Protein AF-Q585Y3-F1 (afdb_monomer)

Nearest PDB structures (foldseek):
  2ctp-assembly1_A  TM=7.062E-01  e=1.237E-01  Homo sapiens
  4j7z-assembly3_C  TM=7.136E-01  e=1.868E-01  Thermus thermophilus HB8
  8j9i-assembly1_E6  TM=2.887E-01  e=1.888E-02  Euglena gracilis
  8j9j-assembly1_E6  TM=2.531E-01  e=2.166E-02  Euglena gracilis
  8gym-assembly1_j1  TM=5.076E-01  e=1.019E+00  Tetrahymena thermophila SB210

Mean predicted aligned error: 18.82 Å

Structure (mmCIF, N/CA/C/O backbone):
data_AF-Q585Y3-F1
#
_entry.id   AF-Q585Y3-F1
#
loop_
_atom_site.group_PDB
_atom_site.id
_atom_site.type_symbol
_atom_site.label_atom_id
_atom_site.label_alt_id
_atom_site.label_comp_id
_atom_site.label_asym_id
_atom_site.label_entity_id
_atom_site.label_seq_id
_atom_site.pdbx_PDB_ins_code
_atom_site.Cartn_x
_atom_site.Cartn_y
_atom_site.Cartn_z
_atom_site.occupancy
_atom_site.B_iso_or_equiv
_atom_site.auth_seq_id
_atom_site.auth_comp_id
_atom_site.auth_asym_id
_atom_site.auth_atom_id
_atom_site.pdbx_PDB_model_num
ATOM 1 N N . MET A 1 1 ? -2.805 -0.157 27.215 1.00 37.00 1 MET A N 1
ATOM 2 C CA . MET A 1 1 ? -2.710 1.034 28.088 1.00 37.00 1 MET A CA 1
ATOM 3 C C . MET A 1 1 ? -2.113 2.182 27.288 1.00 37.00 1 MET A C 1
ATOM 5 O O . MET A 1 1 ? -1.076 1.948 26.688 1.00 37.00 1 MET A O 1
ATOM 9 N N . PRO A 1 2 ? -2.682 3.395 27.319 1.00 40.12 2 PRO A N 1
ATOM 10 C CA . PRO A 1 2 ? -4.118 3.680 27.343 1.00 40.12 2 PRO A CA 1
ATOM 11 C C . PRO A 1 2 ? -4.484 4.784 26.328 1.00 40.12 2 PRO A C 1
ATOM 13 O O . PRO A 1 2 ? -3.930 5.867 26.416 1.00 40.12 2 PRO A O 1
ATOM 16 N N . LEU A 1 3 ? -5.462 4.576 25.442 1.00 37.94 3 LEU A N 1
ATOM 17 C CA . LEU A 1 3 ? -6.179 5.679 24.777 1.00 37.94 3 LEU A CA 1
ATOM 18 C C . LEU A 1 3 ? -7.635 5.264 24.498 1.00 37.94 3 LEU A C 1
ATOM 20 O O . LEU A 1 3 ? -8.046 5.080 23.365 1.00 37.94 3 LEU A O 1
ATOM 24 N N . PHE A 1 4 ? -8.422 5.096 25.561 1.00 40.28 4 PHE A N 1
ATOM 25 C CA . PHE A 1 4 ? -9.888 5.136 25.496 1.00 40.28 4 PHE A CA 1
ATOM 26 C C . PHE A 1 4 ? -10.331 6.285 26.406 1.00 40.28 4 PHE A C 1
ATOM 28 O O . PHE A 1 4 ? -10.665 6.079 27.569 1.00 40.28 4 PHE A O 1
ATOM 35 N N . CYS A 1 5 ? -10.204 7.528 25.932 1.00 34.16 5 CYS A N 1
ATOM 36 C CA . CYS A 1 5 ? -10.630 8.708 26.691 1.00 34.16 5 CYS A CA 1
ATOM 37 C C . CYS A 1 5 ? -10.928 9.910 25.769 1.00 34.16 5 CYS A C 1
ATOM 39 O O . CYS A 1 5 ? -10.165 10.871 25.767 1.00 34.16 5 CYS A O 1
ATOM 41 N N . SER A 1 6 ? -12.004 9.848 24.955 1.00 47.88 6 SER A N 1
ATOM 42 C CA . SER A 1 6 ? -12.790 11.028 24.477 1.00 47.88 6 SER A CA 1
ATOM 43 C C . SER A 1 6 ? -13.868 10.783 23.389 1.00 47.88 6 SER A C 1
ATOM 45 O O . SER A 1 6 ? -14.367 11.754 22.818 1.00 47.88 6 SER A O 1
ATOM 47 N N . SER A 1 7 ? -14.303 9.546 23.105 1.00 50.22 7 SER A N 1
ATOM 48 C CA . SER A 1 7 ? -15.265 9.264 22.004 1.00 50.22 7 SER A CA 1
ATOM 49 C C . SER A 1 7 ? -16.583 10.083 22.070 1.00 50.22 7 SER A C 1
ATOM 51 O O . SER A 1 7 ? -17.094 10.542 21.046 1.00 50.22 7 SER A O 1
ATOM 53 N N . THR A 1 8 ? -17.089 10.441 23.259 1.00 54.00 8 THR A N 1
ATOM 54 C CA . THR A 1 8 ? -18.347 11.210 23.394 1.00 54.00 8 THR A CA 1
ATOM 55 C C . THR A 1 8 ? -18.273 12.658 22.891 1.00 54.00 8 THR A C 1
ATOM 57 O O . THR A 1 8 ? -19.240 13.162 22.311 1.00 54.00 8 THR A O 1
ATOM 60 N N . THR A 1 9 ? -17.139 13.343 23.060 1.00 57.94 9 THR A N 1
ATOM 61 C CA . THR A 1 9 ? -16.989 14.748 22.627 1.00 57.94 9 THR A CA 1
ATOM 62 C C . THR A 1 9 ? -16.786 14.848 21.116 1.00 57.94 9 THR A C 1
ATOM 64 O O . THR A 1 9 ? -17.291 15.776 20.475 1.00 57.94 9 THR A O 1
ATOM 67 N N . PHE A 1 10 ? -16.082 13.874 20.535 1.00 50.91 10 PHE A N 1
ATOM 68 C CA . PHE A 1 10 ? -15.856 13.773 19.096 1.00 50.91 10 PHE A CA 1
ATOM 69 C C . PHE A 1 10 ? -17.168 13.527 18.342 1.00 50.91 10 PHE A C 1
ATOM 71 O O . PHE A 1 10 ? -17.518 14.294 17.440 1.00 50.91 10 PHE A O 1
ATOM 78 N N . MET A 1 11 ? -17.967 12.568 18.821 1.00 52.75 11 MET A N 1
ATOM 79 C CA . MET A 1 11 ? -19.318 12.297 18.328 1.00 52.75 11 MET A CA 1
ATOM 80 C C . MET A 1 11 ? -20.194 13.552 18.313 1.00 52.75 11 MET A C 1
ATOM 82 O O . MET A 1 11 ? -20.861 13.825 17.321 1.00 52.75 11 MET A O 1
ATOM 86 N N . LEU A 1 12 ? -20.176 14.377 19.365 1.00 58.50 12 LEU A N 1
ATOM 87 C CA . LEU A 1 12 ? -20.946 15.627 19.406 1.00 58.50 12 LEU A CA 1
ATOM 88 C C . LEU A 1 12 ? -20.489 16.662 18.364 1.00 58.50 12 LEU A C 1
ATOM 90 O O . LEU A 1 12 ? -21.330 17.387 17.828 1.00 58.50 12 LEU A O 1
ATOM 94 N N . LYS A 1 13 ? -19.190 16.735 18.045 1.00 59.00 13 LYS A N 1
ATOM 95 C CA . LYS A 1 13 ? -18.667 17.638 17.004 1.00 59.00 13 LYS A CA 1
ATOM 96 C C . LYS A 1 13 ? -19.032 17.163 15.599 1.00 59.00 13 LYS A C 1
ATOM 98 O O . LYS A 1 13 ? -19.548 17.969 14.826 1.00 59.00 13 LYS A O 1
ATOM 103 N N . VAL A 1 14 ? -18.858 15.875 15.296 1.00 56.88 14 VAL A N 1
ATOM 104 C CA . VAL A 1 14 ? -19.260 15.293 14.001 1.00 56.88 14 VAL A CA 1
ATOM 105 C C . VAL A 1 14 ? -20.780 15.391 13.822 1.00 56.88 14 VAL A C 1
ATOM 107 O O . VAL A 1 14 ? -21.252 15.838 12.777 1.00 56.88 14 VAL A O 1
ATOM 110 N N . ARG A 1 15 ? -21.556 15.120 14.883 1.00 56.59 15 ARG A N 1
ATOM 111 C CA . ARG A 1 15 ? -23.018 15.311 14.911 1.00 56.59 15 ARG A CA 1
ATOM 112 C C . ARG A 1 15 ? -23.425 16.755 14.614 1.00 56.59 15 ARG A C 1
ATOM 114 O O . ARG A 1 15 ? -24.342 16.979 13.831 1.00 56.59 15 ARG A O 1
ATOM 121 N N . ARG A 1 16 ? -22.751 17.750 15.203 1.00 58.59 16 ARG A N 1
ATOM 122 C CA . ARG A 1 16 ? -23.040 19.174 14.940 1.00 58.59 16 ARG A CA 1
ATOM 123 C C . ARG A 1 16 ? -22.656 19.603 13.522 1.00 58.59 16 ARG A C 1
ATOM 125 O O . ARG A 1 16 ? -23.363 20.430 12.951 1.00 58.59 16 ARG A O 1
ATOM 132 N N . ALA A 1 17 ? -21.583 19.051 12.957 1.00 55.50 17 ALA A N 1
ATOM 133 C CA . ALA A 1 17 ? -21.152 19.345 11.591 1.00 55.50 17 ALA A CA 1
ATOM 134 C C . ALA A 1 17 ? -22.118 18.762 10.543 1.00 55.50 17 ALA A C 1
ATOM 136 O O . ALA A 1 17 ? -22.576 19.495 9.668 1.00 55.50 17 ALA A O 1
ATOM 137 N N . ALA A 1 18 ? -22.522 17.495 10.693 1.00 50.94 18 ALA A N 1
ATOM 138 C CA . ALA A 1 18 ? -23.425 16.812 9.761 1.00 50.94 18 ALA A CA 1
ATOM 139 C C . ALA A 1 18 ? -24.838 17.430 9.710 1.00 50.94 18 ALA A C 1
ATOM 141 O O . ALA A 1 18 ? -25.459 17.486 8.652 1.00 50.94 18 ALA A O 1
ATOM 142 N N . VAL A 1 19 ? -25.346 17.964 10.828 1.00 53.22 19 VAL A N 1
ATOM 143 C CA . VAL A 1 19 ? -26.646 18.668 10.852 1.00 53.22 19 VAL A CA 1
ATOM 144 C C . VAL A 1 19 ? -26.575 20.030 10.143 1.00 53.22 19 VAL A C 1
ATOM 146 O O . VAL A 1 19 ? -27.579 20.504 9.610 1.00 53.22 19 VAL A O 1
ATOM 149 N N . LYS A 1 20 ? -25.399 20.672 10.100 1.00 49.38 20 LYS A N 1
ATOM 150 C CA . LYS A 1 20 ? -25.227 22.009 9.510 1.00 49.38 20 LYS A CA 1
ATOM 151 C C . LYS A 1 20 ? -25.132 21.971 7.979 1.00 49.38 20 LYS A C 1
ATOM 153 O O . LYS A 1 20 ? -25.669 22.868 7.336 1.00 49.38 20 LYS A O 1
ATOM 158 N N . THR A 1 21 ? -24.535 20.926 7.400 1.00 52.19 21 THR A N 1
ATOM 159 C CA . THR A 1 21 ? -24.427 20.728 5.937 1.00 52.19 21 THR A CA 1
ATOM 160 C C . THR A 1 21 ? -25.728 20.233 5.292 1.00 52.19 21 THR A C 1
ATOM 162 O O . THR A 1 21 ? -25.974 20.455 4.106 1.00 52.19 21 THR A O 1
ATOM 165 N N . TRP A 1 22 ? -26.636 19.651 6.079 1.00 42.22 22 TRP A N 1
ATOM 166 C CA . TRP A 1 22 ? -27.896 19.087 5.586 1.00 42.22 22 TRP A CA 1
ATOM 167 C C . TRP A 1 22 ? -28.899 20.124 5.047 1.00 42.22 22 TRP A C 1
ATOM 169 O O . TRP A 1 22 ? -29.774 19.782 4.254 1.00 42.22 22 TRP A O 1
ATOM 179 N N . LYS A 1 23 ? -28.741 21.410 5.390 1.00 42.97 23 LYS A N 1
ATOM 180 C CA . LYS A 1 23 ? -29.560 22.495 4.819 1.00 42.97 23 LYS A CA 1
ATOM 181 C C . LYS A 1 23 ? -29.189 22.863 3.373 1.00 42.97 23 LYS A C 1
ATOM 183 O O . LYS A 1 23 ? -29.985 23.535 2.728 1.00 42.9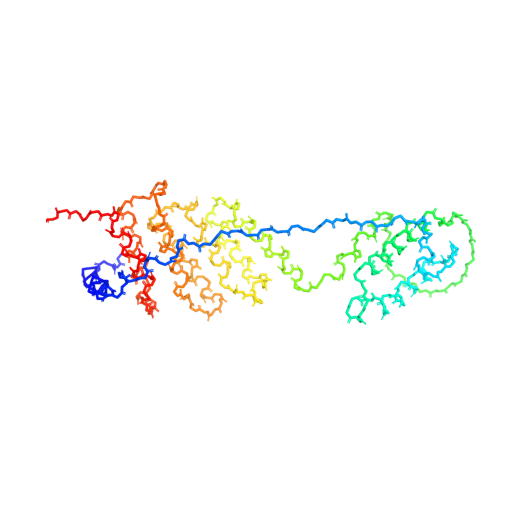7 23 LYS A O 1
ATOM 188 N N . CYS A 1 24 ? -28.050 22.402 2.847 1.00 44.16 24 CYS A N 1
ATOM 189 C CA . CYS A 1 24 ? -27.579 22.779 1.507 1.00 44.16 24 CYS A CA 1
ATOM 190 C C . CYS A 1 24 ? -27.776 21.689 0.432 1.00 44.16 24 CYS A C 1
ATOM 192 O O . CYS A 1 24 ? -27.907 22.015 -0.743 1.00 44.16 24 CYS A O 1
ATOM 194 N N . PHE A 1 25 ? -27.847 20.402 0.797 1.00 40.97 25 PHE A N 1
ATOM 195 C CA . PHE A 1 25 ? -27.749 19.299 -0.180 1.00 40.97 25 PHE A CA 1
ATOM 196 C C . PHE A 1 25 ? -29.071 18.684 -0.667 1.00 40.97 25 PHE A C 1
ATOM 198 O O . PHE A 1 25 ? -29.065 17.935 -1.645 1.00 40.97 25 PHE A O 1
ATOM 205 N N . ALA A 1 26 ? -30.219 19.043 -0.083 1.00 45.25 26 ALA A N 1
ATOM 206 C CA . ALA A 1 26 ? -31.531 18.597 -0.576 1.00 45.25 26 ALA A CA 1
ATOM 207 C C . ALA A 1 26 ? -31.862 19.092 -2.007 1.00 45.25 26 ALA A C 1
ATOM 209 O O . ALA A 1 26 ? -32.846 18.654 -2.593 1.00 45.25 26 ALA A O 1
ATOM 210 N N . PHE A 1 27 ? -31.030 19.967 -2.586 1.00 38.53 27 PHE A N 1
ATOM 211 C CA . PHE A 1 27 ? -31.231 20.564 -3.907 1.00 38.53 27 PHE A CA 1
ATOM 212 C C . PHE A 1 27 ? -30.496 19.840 -5.063 1.00 38.53 27 PHE A C 1
ATOM 214 O O . PHE A 1 27 ? -30.868 20.020 -6.217 1.00 38.53 27 PHE A O 1
ATOM 221 N N . ILE A 1 28 ? -29.481 18.998 -4.802 1.00 47.06 28 ILE A N 1
ATOM 222 C CA . ILE A 1 28 ? -28.564 18.498 -5.861 1.00 47.06 28 ILE A CA 1
ATOM 223 C C . ILE A 1 28 ? -28.903 17.077 -6.368 1.00 47.06 28 ILE A C 1
ATOM 225 O O . ILE A 1 28 ? -28.596 16.733 -7.508 1.00 47.06 28 ILE A O 1
ATOM 229 N N . ALA A 1 29 ? -29.611 16.248 -5.593 1.00 41.28 29 ALA A N 1
ATOM 230 C CA . ALA A 1 29 ? -29.867 14.840 -5.943 1.00 41.28 29 ALA A CA 1
ATOM 231 C C . ALA A 1 29 ? -30.860 14.601 -7.111 1.00 41.28 29 ALA A C 1
ATOM 233 O O . ALA A 1 29 ? -31.102 13.453 -7.477 1.00 41.28 29 ALA A O 1
ATOM 234 N N . PHE A 1 30 ? -31.428 15.648 -7.719 1.00 36.97 30 PHE A N 1
ATOM 235 C CA . PHE A 1 30 ? -32.439 15.528 -8.780 1.00 36.97 30 PHE A CA 1
ATOM 236 C C . PHE A 1 30 ? -31.859 15.481 -10.213 1.00 36.97 30 PHE A C 1
ATOM 238 O O . PHE A 1 30 ? -32.580 15.141 -11.145 1.00 36.97 30 PHE A O 1
ATOM 245 N N . VAL A 1 31 ? -30.567 15.777 -10.428 1.00 47.66 31 VAL A N 1
ATOM 246 C CA . VAL A 1 31 ? -30.055 16.088 -11.786 1.00 47.66 31 VAL A CA 1
ATOM 247 C C . VAL A 1 31 ? -29.272 14.952 -12.482 1.00 47.66 31 VAL A C 1
ATOM 249 O O . VAL A 1 31 ? -29.212 14.926 -13.706 1.00 47.66 31 VAL A O 1
ATOM 252 N N . SER A 1 32 ? -28.735 13.945 -11.784 1.00 42.19 32 SER A N 1
ATOM 253 C CA . SER A 1 32 ? -27.737 13.027 -12.394 1.00 42.19 32 SER A CA 1
ATOM 254 C C . SER A 1 32 ? -28.264 11.706 -12.993 1.00 42.19 32 SER A C 1
ATOM 256 O O . SER A 1 32 ? -27.492 10.769 -13.177 1.00 42.19 32 SER A O 1
ATOM 258 N N . SER A 1 33 ? -29.553 11.590 -13.331 1.00 37.03 33 SER A N 1
ATOM 259 C CA . SER A 1 33 ? -30.152 10.320 -13.803 1.00 37.03 33 SER A CA 1
ATOM 260 C C . SER A 1 33 ? -30.178 10.112 -15.333 1.00 37.03 33 SER A C 1
ATOM 262 O O . SER A 1 33 ? -30.948 9.291 -15.826 1.00 37.03 33 SER A O 1
ATOM 264 N N . SER A 1 34 ? -29.370 10.820 -16.134 1.00 38.06 34 SER A N 1
ATOM 265 C CA . SER A 1 34 ? -29.492 10.716 -17.599 1.00 38.06 34 SER A CA 1
ATOM 266 C C . SER A 1 34 ? -28.199 10.997 -18.372 1.00 38.06 34 SER A C 1
ATOM 268 O O . SER A 1 34 ? -27.931 12.140 -18.714 1.00 38.06 34 SER A O 1
ATOM 270 N N . MET A 1 35 ? -27.419 9.960 -18.704 1.00 36.09 35 MET A N 1
ATOM 271 C CA . MET A 1 35 ? -26.786 9.857 -20.032 1.00 36.09 35 MET A CA 1
ATOM 272 C C . MET A 1 35 ? -26.180 8.469 -20.268 1.00 36.09 35 MET A C 1
ATOM 274 O O . MET A 1 35 ? -25.302 8.006 -19.546 1.00 36.09 35 MET A O 1
ATOM 278 N N . ARG A 1 36 ? -26.710 7.798 -21.294 1.00 36.38 36 ARG A N 1
ATOM 279 C CA . ARG A 1 36 ? -26.320 6.474 -21.783 1.00 36.38 36 ARG A CA 1
ATOM 280 C C . ARG A 1 36 ? -25.292 6.607 -22.914 1.00 36.38 36 ARG A C 1
ATOM 282 O O . ARG A 1 36 ? -25.351 7.549 -23.695 1.00 36.38 36 ARG A O 1
ATOM 289 N N . TYR A 1 37 ? -24.418 5.604 -22.970 1.00 30.75 37 TYR A N 1
ATOM 290 C CA . TYR A 1 37 ? -23.564 5.119 -24.061 1.00 30.75 37 TYR A CA 1
ATOM 291 C C . TYR A 1 37 ? -23.852 5.601 -25.497 1.00 30.75 37 TYR A C 1
ATOM 293 O O . TYR A 1 37 ? -24.972 5.466 -25.987 1.00 30.75 37 TYR A O 1
ATOM 301 N N . ILE A 1 38 ? -22.778 5.948 -26.220 1.00 36.41 38 ILE A N 1
ATOM 302 C CA . ILE A 1 38 ? -22.667 5.826 -27.683 1.00 36.41 38 ILE A CA 1
ATOM 303 C C . ILE A 1 38 ? -21.317 5.161 -27.999 1.00 36.41 38 ILE A C 1
ATOM 305 O O . ILE A 1 38 ? -20.265 5.677 -27.636 1.00 36.41 38 ILE A O 1
ATOM 309 N N . SER A 1 39 ? -21.370 4.006 -28.664 1.00 30.69 39 SER A N 1
ATOM 310 C CA . SER A 1 39 ? -20.259 3.344 -29.358 1.00 30.69 39 SER A CA 1
ATOM 311 C C . SER A 1 39 ? -20.544 3.443 -30.855 1.00 30.69 39 SER A C 1
ATOM 313 O O . SER A 1 39 ? -21.689 3.241 -31.259 1.00 30.69 39 SER A O 1
ATOM 315 N N . CYS A 1 40 ? -19.538 3.750 -31.671 1.00 30.39 40 CYS A N 1
ATOM 316 C CA . CYS A 1 40 ? -19.635 3.687 -33.126 1.00 30.39 40 CYS A CA 1
ATOM 317 C C . CYS A 1 40 ? -18.358 3.047 -33.683 1.00 30.39 40 CYS A C 1
ATOM 319 O O . CYS A 1 40 ? -17.255 3.480 -33.354 1.00 30.39 40 CYS A O 1
ATOM 321 N N . GLY A 1 41 ? -18.529 1.988 -34.477 1.00 28.33 41 GLY A N 1
ATOM 322 C CA . GLY A 1 41 ? -17.463 1.292 -35.190 1.00 28.33 41 GLY A CA 1
ATOM 323 C C . GLY A 1 41 ? -17.137 1.951 -36.529 1.00 28.33 41 GLY A C 1
ATOM 324 O O . GLY A 1 41 ? -17.933 2.716 -37.069 1.00 28.33 41 GLY A O 1
ATOM 325 N N . PHE A 1 42 ? -15.972 1.610 -37.076 1.00 30.27 42 PHE A N 1
ATOM 326 C CA . PHE A 1 42 ? -15.588 1.944 -38.443 1.00 30.27 42 PHE A CA 1
ATOM 327 C C . PHE A 1 42 ? -15.266 0.654 -39.201 1.00 30.27 42 PHE A C 1
ATOM 329 O O . PHE A 1 42 ? -14.492 -0.187 -38.744 1.00 30.27 42 PHE A O 1
ATOM 336 N N . THR A 1 43 ? -15.951 0.488 -40.325 1.00 32.72 43 THR A N 1
ATOM 337 C CA . THR A 1 43 ? -15.902 -0.634 -41.259 1.00 32.72 43 THR A CA 1
ATOM 338 C C . THR A 1 43 ? -14.717 -0.505 -42.212 1.00 32.72 43 THR A C 1
ATOM 340 O O . THR A 1 43 ? -14.366 0.595 -42.626 1.00 32.72 43 THR A O 1
ATOM 343 N N . ALA A 1 44 ? -14.137 -1.643 -42.586 1.00 31.14 44 ALA A N 1
ATOM 344 C CA . ALA A 1 44 ? -13.149 -1.757 -43.650 1.00 31.14 44 ALA A CA 1
ATOM 345 C C . ALA A 1 44 ? -13.839 -1.815 -45.025 1.00 31.14 44 ALA A C 1
ATOM 347 O O . ALA A 1 44 ? -14.732 -2.638 -45.212 1.00 31.14 44 ALA A O 1
ATOM 348 N N . ASP A 1 45 ? -13.377 -0.989 -45.963 1.00 35.25 45 ASP A N 1
ATOM 349 C CA . ASP A 1 45 ? -13.601 -1.101 -47.411 1.00 35.25 45 ASP A CA 1
ATOM 350 C C . ASP A 1 45 ? -12.223 -0.912 -48.072 1.00 35.25 45 ASP A C 1
ATOM 352 O O . ASP A 1 45 ? -11.470 -0.006 -47.723 1.00 35.25 45 ASP A O 1
ATOM 356 N N . ASP A 1 46 ? -11.734 -1.930 -48.773 1.00 32.00 46 ASP A N 1
ATOM 357 C CA . ASP A 1 46 ? -11.696 -1.969 -50.240 1.00 32.00 46 ASP A CA 1
ATOM 358 C C . ASP A 1 46 ? -10.428 -1.330 -50.831 1.00 32.00 46 ASP A C 1
ATOM 360 O O . ASP A 1 46 ? -10.324 -0.119 -50.987 1.00 32.00 46 ASP A O 1
ATOM 364 N N . ASN A 1 47 ? -9.451 -2.168 -51.201 1.00 35.44 47 ASN A N 1
ATOM 365 C CA . ASN A 1 47 ? -9.002 -2.181 -52.595 1.00 35.44 47 ASN A CA 1
ATOM 366 C C . ASN A 1 47 ? -8.070 -3.360 -52.891 1.00 35.44 47 ASN A C 1
ATOM 368 O O . ASN A 1 47 ? -6.928 -3.453 -52.437 1.00 35.44 47 ASN A O 1
ATOM 372 N N . THR A 1 48 ? -8.556 -4.232 -53.757 1.00 33.00 48 THR A N 1
ATOM 373 C CA . THR A 1 48 ? -7.780 -5.142 -54.594 1.00 33.00 48 THR A CA 1
ATOM 374 C C . THR A 1 48 ? -6.638 -4.427 -55.336 1.00 33.00 48 THR A C 1
ATOM 376 O O . THR A 1 48 ? -6.902 -3.430 -55.999 1.00 33.00 48 THR A O 1
ATOM 379 N N . LYS A 1 49 ? -5.401 -4.959 -55.329 1.00 39.50 49 LYS A N 1
ATOM 380 C CA . LYS A 1 49 ? -4.522 -5.075 -56.524 1.00 39.50 49 LYS A CA 1
ATOM 381 C C . LYS A 1 49 ? -3.101 -5.533 -56.185 1.00 39.50 49 LYS A C 1
ATOM 383 O O . LYS A 1 49 ? -2.374 -4.866 -55.461 1.00 39.50 49 LYS A O 1
ATOM 388 N N . SER A 1 50 ? -2.713 -6.625 -56.853 1.00 40.69 50 SER A N 1
ATOM 389 C CA . SER A 1 50 ? -1.354 -7.144 -57.081 1.00 40.69 50 SER A CA 1
ATOM 390 C C . SER A 1 50 ? -0.520 -7.495 -55.845 1.00 40.69 50 SER A C 1
ATOM 392 O O . SER A 1 50 ? -0.253 -6.657 -54.995 1.00 40.69 50 SER A O 1
ATOM 394 N N . LYS A 1 51 ? -0.028 -8.741 -55.794 1.00 47.50 51 LYS A N 1
ATOM 395 C CA . LYS A 1 51 ? 1.090 -9.148 -54.932 1.00 47.50 51 LYS A CA 1
ATOM 396 C C . LYS A 1 51 ? 2.281 -8.232 -55.233 1.00 47.50 51 LYS A C 1
ATOM 398 O O . LYS A 1 51 ? 3.050 -8.532 -56.141 1.00 47.50 51 LYS A O 1
ATOM 403 N N . SER A 1 52 ? 2.406 -7.108 -54.529 1.00 61.34 52 SER A N 1
ATOM 404 C CA . SER A 1 52 ? 3.596 -6.275 -54.651 1.00 61.34 52 SER A CA 1
ATOM 405 C C . SER A 1 52 ? 4.751 -7.123 -54.136 1.00 61.34 52 SER A C 1
ATOM 407 O O . SER A 1 52 ? 4.676 -7.696 -53.043 1.00 61.34 52 SER A O 1
ATOM 409 N N . CYS A 1 53 ? 5.801 -7.282 -54.939 1.00 73.88 53 CYS A N 1
ATOM 410 C CA . CYS A 1 53 ? 7.013 -7.877 -54.414 1.00 73.88 53 CYS A CA 1
ATOM 411 C C . CYS A 1 53 ? 7.462 -6.973 -53.250 1.00 73.88 53 CYS A C 1
ATOM 413 O O . CYS A 1 53 ? 7.437 -5.749 -53.395 1.00 73.88 53 CYS A O 1
ATOM 415 N N . PRO A 1 54 ? 7.819 -7.513 -52.076 1.00 79.19 54 PRO A N 1
ATOM 416 C CA . PRO A 1 54 ? 8.215 -6.676 -50.943 1.00 79.19 54 PRO A CA 1
ATOM 417 C C . PRO A 1 54 ? 9.436 -5.799 -51.280 1.00 79.19 54 PRO A C 1
ATOM 419 O O . PRO A 1 54 ? 9.546 -4.673 -50.804 1.00 79.19 54 PRO A O 1
ATOM 422 N N . PHE A 1 55 ? 10.295 -6.257 -52.194 1.00 84.62 55 PHE A N 1
ATOM 423 C CA . PHE A 1 55 ? 11.412 -5.474 -52.722 1.00 84.62 55 PHE A CA 1
ATOM 424 C C . PHE A 1 55 ? 10.946 -4.244 -53.520 1.00 84.62 55 PHE A C 1
ATOM 426 O O . PHE A 1 55 ? 11.521 -3.169 -53.352 1.00 84.62 55 PHE A O 1
ATOM 433 N N . ASP A 1 56 ? 9.845 -4.348 -54.274 1.00 83.56 56 ASP A N 1
ATOM 434 C CA . ASP A 1 56 ? 9.269 -3.217 -55.018 1.00 83.56 56 ASP A CA 1
ATOM 435 C C . ASP A 1 56 ? 8.719 -2.148 -54.067 1.00 83.56 56 ASP A C 1
ATOM 437 O O . ASP A 1 56 ? 8.863 -0.953 -54.315 1.00 83.56 56 ASP A O 1
ATOM 441 N N . ALA A 1 57 ? 8.135 -2.562 -52.937 1.00 80.06 57 ALA A N 1
ATOM 442 C CA . ALA A 1 57 ? 7.623 -1.636 -51.927 1.00 80.06 57 ALA A CA 1
ATOM 443 C C . ALA A 1 57 ? 8.745 -0.840 -51.228 1.00 80.06 57 ALA A C 1
ATOM 445 O O . ALA A 1 57 ? 8.533 0.310 -50.839 1.00 80.06 57 ALA A O 1
ATOM 446 N N . LEU A 1 58 ? 9.948 -1.416 -51.115 1.00 84.25 58 LEU A N 1
ATOM 447 C CA . LEU A 1 58 ? 11.149 -0.717 -50.643 1.00 84.25 58 LEU A CA 1
ATOM 448 C C . LEU A 1 58 ? 11.916 0.010 -51.764 1.00 84.25 58 LEU A C 1
ATOM 450 O O . LEU A 1 58 ? 12.793 0.815 -51.461 1.00 84.25 58 LEU A O 1
ATOM 454 N N . GLY A 1 59 ? 11.582 -0.228 -53.036 1.00 84.69 59 GLY A N 1
ATOM 455 C CA . GLY A 1 59 ? 12.275 0.354 -54.190 1.00 84.69 59 GLY A CA 1
ATOM 456 C C . GLY A 1 59 ? 13.671 -0.227 -54.429 1.00 84.69 59 GLY A C 1
ATOM 457 O O . GLY A 1 59 ? 14.561 0.483 -54.890 1.00 84.69 59 GLY A O 1
ATOM 458 N N . ILE A 1 60 ? 13.881 -1.497 -54.083 1.00 86.62 60 ILE A N 1
ATOM 459 C CA . ILE 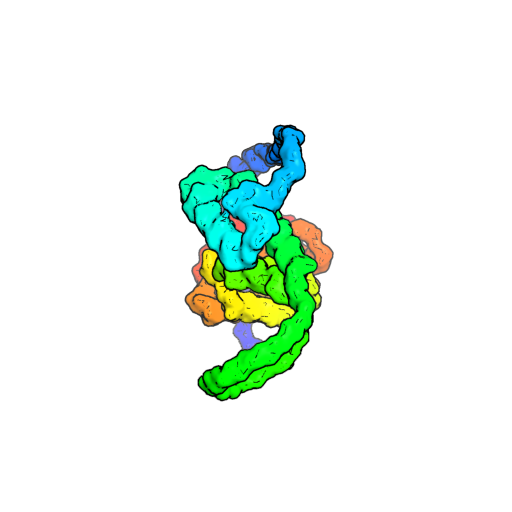A 1 60 ? 15.168 -2.198 -54.193 1.00 86.62 60 ILE A CA 1
ATOM 460 C C . ILE A 1 60 ? 15.055 -3.419 -55.107 1.00 86.62 60 ILE A C 1
ATOM 462 O O . ILE A 1 60 ? 13.965 -3.906 -55.396 1.00 86.62 60 ILE A O 1
ATOM 466 N N . SER A 1 61 ? 16.199 -3.934 -55.557 1.00 83.44 61 SER A N 1
ATOM 467 C CA . SER A 1 61 ? 16.243 -5.143 -56.380 1.00 83.44 61 SER A CA 1
ATOM 468 C C . SER A 1 61 ? 15.916 -6.389 -55.549 1.00 83.44 61 SER A C 1
ATOM 470 O O . SER A 1 61 ? 16.290 -6.487 -54.382 1.00 83.44 61 SER A O 1
ATOM 472 N N . ASN A 1 62 ? 15.278 -7.389 -56.164 1.00 80.12 62 ASN A N 1
ATOM 473 C CA . ASN A 1 62 ? 14.962 -8.680 -55.529 1.00 80.12 62 ASN A CA 1
ATOM 474 C C . ASN A 1 62 ? 16.217 -9.474 -55.095 1.00 80.12 62 ASN A C 1
ATOM 476 O O . ASN A 1 62 ? 16.110 -10.399 -54.298 1.00 80.12 62 ASN A O 1
ATOM 480 N N . ASN A 1 63 ? 17.399 -9.093 -55.596 1.00 77.75 63 ASN A N 1
ATOM 481 C CA . ASN A 1 63 ? 18.696 -9.683 -55.239 1.00 77.75 63 ASN A CA 1
ATOM 482 C C . ASN A 1 63 ? 19.536 -8.769 -54.324 1.00 77.75 63 ASN A C 1
ATOM 484 O O . ASN A 1 63 ? 20.741 -8.973 -54.189 1.00 77.75 63 ASN A O 1
ATOM 488 N N . SER A 1 64 ? 18.938 -7.723 -53.747 1.00 80.88 64 SER A N 1
ATOM 489 C CA . SER A 1 64 ? 19.628 -6.818 -52.827 1.00 80.88 64 SER A CA 1
ATOM 490 C C . SER A 1 64 ? 19.998 -7.525 -51.524 1.00 80.88 64 SER A C 1
ATOM 492 O O . SER A 1 64 ? 19.226 -8.315 -50.988 1.00 80.88 64 SER A O 1
ATOM 494 N N . ASP A 1 65 ? 21.179 -7.216 -50.996 1.00 81.69 65 ASP A N 1
ATOM 495 C CA . ASP A 1 65 ? 21.648 -7.768 -49.731 1.00 81.69 65 ASP A CA 1
ATOM 496 C C . ASP A 1 65 ? 20.895 -7.173 -48.523 1.00 81.69 65 ASP A C 1
ATOM 498 O O . ASP A 1 65 ? 20.155 -6.186 -48.611 1.00 81.69 65 ASP A O 1
ATOM 502 N N . MET A 1 66 ? 21.114 -7.762 -47.345 1.00 83.38 66 MET A N 1
ATOM 503 C CA . MET A 1 66 ? 20.470 -7.308 -46.110 1.00 83.38 66 MET A CA 1
ATOM 504 C C . MET A 1 66 ? 20.845 -5.860 -45.751 1.00 83.38 66 MET A C 1
ATOM 506 O O . MET A 1 66 ? 20.043 -5.150 -45.136 1.00 83.38 66 MET A O 1
ATOM 510 N N . THR A 1 67 ? 22.046 -5.396 -46.115 1.00 81.06 67 THR A N 1
ATOM 511 C CA . THR A 1 67 ? 22.467 -4.019 -45.823 1.00 81.06 67 THR A CA 1
ATOM 512 C C . THR A 1 67 ? 21.684 -3.009 -46.663 1.00 81.06 67 THR A C 1
ATOM 514 O O . THR A 1 67 ? 21.188 -2.021 -46.115 1.00 81.06 67 THR A O 1
ATOM 517 N N . THR A 1 68 ? 21.448 -3.311 -47.942 1.00 84.69 68 THR A N 1
ATOM 518 C CA . THR A 1 68 ? 20.632 -2.511 -48.862 1.00 84.69 68 THR A CA 1
ATOM 519 C C . THR A 1 68 ? 19.167 -2.487 -48.434 1.00 84.69 68 THR A C 1
ATOM 521 O O . THR A 1 68 ? 18.566 -1.413 -48.398 1.00 84.69 68 THR A O 1
ATOM 524 N N . VAL A 1 69 ? 18.596 -3.630 -48.020 1.00 86.12 69 VAL A N 1
ATOM 525 C CA . VAL A 1 69 ? 17.223 -3.695 -47.474 1.00 86.12 69 VAL A CA 1
ATOM 526 C C . VAL A 1 69 ? 17.068 -2.760 -46.270 1.00 86.12 69 VAL A C 1
ATOM 528 O O . VAL A 1 69 ? 16.120 -1.976 -46.201 1.00 86.12 69 VAL A O 1
ATOM 531 N N . LYS A 1 70 ? 18.027 -2.789 -45.335 1.00 86.38 70 LYS A N 1
ATOM 532 C CA . LYS A 1 70 ? 18.025 -1.916 -44.150 1.00 86.38 70 LYS A CA 1
ATOM 533 C C . LYS A 1 70 ? 18.199 -0.441 -44.511 1.00 86.38 70 LYS A C 1
ATOM 535 O O . LYS A 1 70 ? 17.543 0.405 -43.904 1.00 86.38 70 LYS A O 1
ATOM 540 N N . ALA A 1 71 ? 19.063 -0.120 -45.472 1.00 84.12 71 ALA A N 1
ATOM 541 C CA . ALA A 1 71 ? 19.275 1.253 -45.926 1.00 84.12 71 ALA A CA 1
ATOM 542 C C . ALA A 1 71 ? 18.010 1.836 -46.577 1.00 84.12 71 ALA A C 1
ATOM 544 O O . ALA A 1 71 ? 17.585 2.934 -46.213 1.00 84.12 71 ALA A O 1
ATOM 545 N N . ALA A 1 72 ? 17.362 1.072 -47.461 1.00 87.44 72 ALA A N 1
ATOM 546 C CA . ALA A 1 72 ? 16.120 1.472 -48.116 1.00 87.44 72 ALA A CA 1
ATOM 547 C C . ALA A 1 72 ? 14.972 1.659 -47.117 1.00 87.44 72 ALA A C 1
ATOM 549 O O . ALA A 1 72 ? 14.278 2.673 -47.166 1.00 87.44 72 ALA A O 1
ATOM 550 N N . TYR A 1 73 ? 14.826 0.742 -46.151 1.00 87.75 73 TYR A N 1
ATOM 551 C CA . TYR A 1 73 ? 13.850 0.883 -45.069 1.00 87.75 73 TYR A CA 1
ATOM 552 C C . TYR A 1 73 ? 14.059 2.180 -44.281 1.00 87.75 73 TYR A C 1
ATOM 554 O O . TYR A 1 73 ? 13.119 2.950 -44.117 1.00 87.75 73 TYR A O 1
ATOM 562 N N . ARG A 1 74 ? 15.297 2.487 -43.864 1.00 86.12 74 ARG A N 1
ATOM 563 C CA . ARG A 1 74 ? 15.598 3.732 -43.133 1.00 86.12 74 ARG A CA 1
ATOM 564 C C . ARG A 1 74 ? 15.276 4.981 -43.950 1.00 86.12 74 ARG A C 1
ATOM 566 O O . ARG A 1 74 ? 14.691 5.913 -43.408 1.00 86.12 74 ARG A O 1
ATOM 573 N N . SER A 1 75 ? 15.627 4.993 -45.236 1.00 85.94 75 SER A N 1
ATOM 574 C CA . SER A 1 75 ? 15.327 6.115 -46.134 1.00 85.94 75 SER A CA 1
ATOM 575 C C . SER A 1 75 ? 13.815 6.324 -46.301 1.00 85.94 75 SER A C 1
ATOM 577 O O . SER A 1 75 ? 13.329 7.454 -46.235 1.00 85.94 75 SER A O 1
ATOM 579 N N . LYS A 1 76 ? 13.049 5.233 -46.423 1.00 85.69 76 LYS A N 1
ATOM 580 C CA . LYS A 1 76 ? 11.583 5.278 -46.470 1.00 85.69 76 LYS A CA 1
ATOM 581 C C . LYS A 1 76 ? 10.974 5.739 -45.148 1.00 85.69 76 LYS A C 1
ATOM 583 O O . LYS A 1 76 ? 10.102 6.596 -45.159 1.00 85.69 76 LYS A O 1
ATOM 588 N N . CYS A 1 77 ? 11.468 5.262 -44.007 1.00 84.38 77 CYS A N 1
ATOM 589 C CA . CYS A 1 77 ? 11.009 5.749 -42.707 1.00 84.38 77 CYS A CA 1
ATOM 590 C C . CYS A 1 77 ? 11.268 7.249 -42.534 1.00 84.38 77 CYS A C 1
ATOM 592 O O . CYS A 1 77 ? 10.413 7.942 -42.016 1.00 84.38 77 CYS A O 1
ATOM 594 N N . GLN A 1 78 ? 12.393 7.790 -43.002 1.00 81.75 78 GLN A N 1
ATOM 595 C CA . GLN A 1 78 ? 12.654 9.231 -42.881 1.00 81.75 78 GLN A CA 1
ATOM 596 C C . GLN A 1 78 ? 11.670 10.117 -43.658 1.00 81.75 78 GLN A C 1
ATOM 598 O O . GLN A 1 78 ? 11.539 11.290 -43.326 1.00 81.75 78 GLN A O 1
ATOM 603 N N . THR A 1 79 ? 11.007 9.581 -44.683 1.00 81.19 79 THR A N 1
ATOM 604 C CA . THR A 1 79 ? 10.126 10.344 -45.581 1.00 81.19 79 THR A CA 1
ATOM 605 C C . THR A 1 79 ? 8.641 10.070 -45.347 1.00 81.19 79 THR A C 1
ATOM 607 O O . THR A 1 79 ? 7.828 10.967 -45.524 1.00 81.19 79 THR A O 1
ATOM 610 N N . GLU A 1 80 ? 8.286 8.858 -44.918 1.00 79.19 80 GLU A N 1
ATOM 611 C CA . GLU A 1 80 ? 6.900 8.372 -44.814 1.00 79.19 80 GLU A CA 1
ATOM 612 C C . GLU A 1 80 ? 6.479 8.076 -43.364 1.00 79.19 80 GLU A C 1
ATOM 614 O O . GLU A 1 80 ? 5.443 7.453 -43.126 1.00 79.19 80 GLU A O 1
ATOM 619 N N . HIS A 1 81 ? 7.277 8.469 -42.366 1.00 79.75 81 HIS A N 1
ATOM 620 C CA . HIS A 1 81 ? 6.861 8.323 -40.971 1.00 79.75 81 HIS A CA 1
ATOM 621 C C . HIS A 1 81 ? 5.678 9.260 -40.671 1.00 79.75 81 HIS A C 1
ATOM 623 O O . HIS A 1 81 ? 5.695 10.411 -41.118 1.00 79.75 81 HIS A O 1
ATOM 629 N N . PRO A 1 82 ? 4.670 8.827 -39.892 1.00 77.25 82 PRO A N 1
ATOM 630 C CA . PRO A 1 82 ? 3.547 9.688 -39.512 1.00 77.25 82 PRO A CA 1
ATOM 631 C C . PRO A 1 82 ? 3.995 11.011 -38.872 1.00 77.25 82 PRO A C 1
ATOM 633 O O . PRO A 1 82 ? 3.426 12.058 -39.168 1.00 77.25 82 PRO A O 1
ATOM 636 N N . ASP A 1 83 ? 5.084 10.995 -38.099 1.00 79.56 83 ASP A N 1
ATOM 637 C CA . ASP A 1 83 ? 5.647 12.205 -37.475 1.00 79.56 83 ASP A CA 1
ATOM 638 C C . ASP A 1 83 ? 6.151 13.262 -38.476 1.00 79.56 83 ASP A C 1
ATOM 640 O O . ASP A 1 83 ? 6.224 14.437 -38.127 1.00 79.56 83 ASP A O 1
ATOM 644 N N . VAL A 1 84 ? 6.499 12.877 -39.710 1.00 79.31 84 VAL A N 1
ATOM 645 C CA . VAL A 1 84 ? 6.939 13.813 -40.767 1.00 79.31 84 VAL A CA 1
ATOM 646 C C . VAL A 1 84 ? 5.846 14.100 -41.802 1.00 79.31 84 VAL A C 1
ATOM 648 O O . VAL A 1 84 ? 6.112 14.738 -42.818 1.00 79.31 84 VAL A O 1
ATOM 651 N N . GLY A 1 85 ? 4.611 13.655 -41.544 1.00 77.62 85 GLY A N 1
ATOM 652 C CA . GLY A 1 85 ? 3.464 13.834 -42.438 1.00 77.62 85 GLY A CA 1
ATOM 653 C C . GLY A 1 85 ? 3.156 12.637 -43.341 1.00 77.62 85 GLY A C 1
ATOM 654 O O . GLY A 1 85 ? 2.336 12.762 -44.249 1.00 77.62 85 GLY A O 1
ATOM 655 N N . GLY A 1 86 ? 3.783 11.480 -43.110 1.00 80.00 86 GLY A N 1
ATOM 656 C CA . GLY A 1 86 ? 3.415 10.234 -43.778 1.00 80.00 86 GLY A CA 1
ATOM 657 C C . GLY A 1 86 ? 2.061 9.687 -43.314 1.00 80.00 86 GLY A C 1
ATOM 658 O O . GLY A 1 86 ? 1.519 10.077 -42.280 1.00 80.00 86 GLY A O 1
ATOM 659 N N . THR A 1 87 ? 1.504 8.743 -44.071 1.00 82.06 87 THR A N 1
ATOM 660 C CA . THR A 1 87 ? 0.275 8.041 -43.664 1.00 82.06 87 THR A CA 1
ATOM 661 C C . THR A 1 87 ? 0.614 6.787 -42.865 1.00 82.06 87 THR A C 1
ATOM 663 O O . THR A 1 87 ? 1.560 6.065 -43.187 1.00 82.06 87 THR A O 1
ATOM 666 N N . GLU A 1 88 ? -0.188 6.475 -41.844 1.00 79.38 88 GLU A N 1
ATOM 667 C CA . GLU A 1 88 ? -0.009 5.246 -41.061 1.00 79.38 88 GLU A CA 1
ATOM 668 C C . GLU A 1 88 ? -0.084 3.992 -41.954 1.00 79.38 88 GLU A C 1
ATOM 670 O O . GLU A 1 88 ? 0.689 3.047 -41.794 1.00 79.38 88 GLU A O 1
ATOM 675 N N . GLU A 1 89 ? -0.969 4.004 -42.954 1.00 81.50 89 GLU A N 1
ATOM 676 C CA . GLU A 1 89 ? -1.102 2.928 -43.940 1.00 81.50 89 GLU A CA 1
ATOM 677 C C . GLU A 1 89 ? 0.150 2.769 -44.813 1.00 81.50 89 GLU A C 1
ATOM 679 O O . GLU A 1 89 ? 0.592 1.642 -45.063 1.00 81.50 89 GLU A O 1
ATOM 684 N N . GLY A 1 90 ? 0.756 3.884 -45.240 1.00 78.88 90 GLY A N 1
ATOM 685 C CA . GLY A 1 90 ? 2.024 3.895 -45.966 1.00 78.88 90 GLY A CA 1
ATOM 686 C C . GLY A 1 90 ? 3.153 3.292 -45.133 1.00 78.88 90 GLY A C 1
ATOM 687 O O . GLY A 1 90 ? 3.854 2.385 -45.593 1.00 78.88 90 GLY A O 1
ATOM 688 N N . PHE A 1 91 ? 3.259 3.701 -43.867 1.00 82.94 91 PHE A N 1
ATOM 689 C CA . PHE A 1 91 ? 4.248 3.160 -42.937 1.00 82.94 91 PHE A CA 1
ATOM 690 C C . PHE A 1 91 ? 4.048 1.658 -42.682 1.00 82.94 91 PHE A C 1
ATOM 692 O O . PHE A 1 91 ? 5.009 0.884 -42.685 1.00 82.94 91 PHE A O 1
ATOM 699 N N . ARG A 1 92 ? 2.793 1.209 -42.558 1.00 84.19 92 ARG A N 1
ATOM 700 C CA . ARG A 1 92 ? 2.438 -0.212 -42.410 1.00 84.19 92 ARG A CA 1
ATOM 701 C C . ARG A 1 92 ? 2.897 -1.041 -43.611 1.00 84.19 92 ARG A C 1
ATOM 703 O O . ARG A 1 92 ? 3.429 -2.135 -43.428 1.00 84.19 92 ARG A O 1
ATOM 710 N N . ARG A 1 93 ? 2.753 -0.515 -44.833 1.00 84.25 93 ARG A N 1
ATOM 711 C CA . ARG A 1 93 ? 3.218 -1.174 -46.066 1.00 84.25 93 ARG A CA 1
ATOM 712 C C . ARG A 1 93 ? 4.744 -1.273 -46.127 1.00 84.25 93 ARG A C 1
ATOM 714 O O . ARG A 1 93 ? 5.260 -2.334 -46.472 1.00 84.25 93 ARG A O 1
ATOM 721 N N . ILE A 1 94 ? 5.460 -0.209 -45.756 1.00 84.19 94 ILE A N 1
ATOM 722 C CA . ILE A 1 94 ? 6.935 -0.191 -45.688 1.00 84.19 94 ILE A CA 1
ATOM 723 C C . ILE A 1 94 ? 7.442 -1.228 -44.682 1.00 84.19 94 ILE A C 1
ATOM 725 O O . ILE A 1 94 ? 8.375 -1.979 -44.971 1.00 84.19 94 ILE A O 1
ATOM 729 N N . ARG A 1 95 ? 6.797 -1.308 -43.515 1.00 84.25 95 ARG A N 1
ATOM 730 C CA . ARG A 1 95 ? 7.122 -2.291 -42.482 1.00 84.25 95 ARG A CA 1
ATOM 731 C C . ARG A 1 95 ? 6.898 -3.724 -42.961 1.00 84.25 95 ARG A C 1
ATOM 733 O O . ARG A 1 95 ? 7.813 -4.538 -42.866 1.00 84.25 95 ARG A O 1
ATOM 740 N N . TRP A 1 96 ? 5.728 -4.011 -43.533 1.00 86.88 96 TRP A N 1
ATOM 741 C CA . TRP A 1 96 ? 5.414 -5.328 -44.096 1.00 86.88 96 TRP A CA 1
ATOM 742 C C . TRP A 1 96 ? 6.429 -5.758 -45.167 1.00 86.88 96 TRP A C 1
ATOM 744 O O . TRP A 1 96 ? 6.866 -6.912 -45.201 1.00 86.88 96 TRP A O 1
ATOM 754 N N . ALA A 1 97 ? 6.846 -4.819 -46.019 1.00 85.88 97 ALA A N 1
ATOM 755 C CA . ALA A 1 97 ? 7.848 -5.050 -47.048 1.00 85.88 97 ALA A CA 1
ATOM 756 C C . ALA A 1 97 ? 9.224 -5.392 -46.457 1.00 85.88 97 ALA A C 1
ATOM 758 O O . ALA A 1 97 ? 9.852 -6.359 -46.884 1.00 85.88 97 ALA A O 1
ATOM 759 N N . TYR A 1 98 ? 9.672 -4.649 -45.441 1.00 86.75 98 TYR A N 1
ATOM 760 C CA . TYR A 1 98 ? 10.923 -4.930 -44.734 1.00 86.75 98 TYR A CA 1
ATOM 761 C C . TYR A 1 98 ? 10.918 -6.313 -44.078 1.00 86.75 98 TYR A C 1
ATOM 763 O O . TYR A 1 98 ? 11.838 -7.096 -44.310 1.00 86.75 98 TYR A O 1
ATOM 771 N N . GLU A 1 99 ? 9.863 -6.647 -43.334 1.00 86.88 99 GLU A N 1
ATOM 772 C CA . GLU A 1 99 ? 9.717 -7.951 -42.676 1.00 86.88 99 GLU A CA 1
ATOM 773 C C . GLU A 1 99 ? 9.754 -9.099 -43.703 1.00 86.88 99 GLU A C 1
ATOM 775 O O . GLU A 1 99 ? 10.530 -10.046 -43.557 1.00 86.88 99 GLU A O 1
ATOM 780 N N . SER A 1 100 ? 9.019 -8.956 -44.809 1.00 83.88 100 SER A N 1
ATOM 781 C CA . SER A 1 100 ? 8.981 -9.944 -45.894 1.00 83.88 100 SER A CA 1
ATOM 782 C C . SER A 1 100 ? 10.322 -10.090 -46.635 1.00 83.88 100 SER A C 1
ATOM 784 O O . SER A 1 100 ? 10.692 -11.195 -47.039 1.00 83.88 100 SER A O 1
ATOM 786 N N . CYS A 1 101 ? 11.069 -8.999 -46.840 1.00 84.25 101 CYS A N 1
ATOM 787 C CA . CYS A 1 101 ? 12.409 -9.042 -47.439 1.00 84.25 101 CYS A CA 1
ATOM 788 C C . CYS A 1 101 ? 13.414 -9.736 -46.517 1.00 84.25 101 CYS A C 1
ATOM 790 O O . CYS A 1 101 ? 14.205 -10.563 -46.977 1.00 84.25 101 CYS A O 1
ATOM 792 N N . CYS A 1 102 ? 13.369 -9.441 -45.216 1.00 82.88 102 CYS A N 1
ATOM 793 C CA . CYS A 1 102 ? 14.240 -10.078 -44.237 1.00 82.88 102 CYS A CA 1
ATOM 794 C C . CYS A 1 102 ? 14.013 -11.592 -44.177 1.00 82.88 102 CYS A C 1
ATOM 796 O O . CYS A 1 102 ? 14.983 -12.349 -44.205 1.00 82.88 102 CYS A O 1
ATOM 798 N N . GLU A 1 103 ? 12.755 -12.039 -44.186 1.00 79.62 103 GLU A N 1
ATOM 799 C CA . GLU A 1 103 ? 12.423 -13.466 -44.187 1.00 79.62 103 GLU A CA 1
ATOM 800 C C . GLU A 1 103 ? 12.966 -14.192 -45.434 1.00 79.62 103 GLU A C 1
ATOM 802 O O . GLU A 1 103 ? 13.490 -15.304 -45.342 1.00 79.62 103 GLU A O 1
ATOM 807 N N . LYS A 1 104 ? 12.900 -13.554 -46.611 1.00 80.69 104 LYS A N 1
ATOM 808 C CA . LYS A 1 104 ? 13.426 -14.122 -47.865 1.00 80.69 104 LYS A CA 1
ATOM 809 C C . LYS A 1 104 ? 14.952 -14.211 -47.890 1.00 80.69 104 LYS A C 1
ATOM 811 O O . LYS A 1 104 ? 15.494 -15.206 -48.373 1.00 80.69 104 LYS A O 1
ATOM 816 N N . LEU A 1 105 ? 15.651 -13.204 -47.370 1.00 78.31 105 LEU A N 1
ATOM 817 C CA . LEU A 1 105 ? 17.116 -13.193 -47.363 1.00 78.31 105 LEU A CA 1
ATOM 818 C C . LEU A 1 105 ? 17.708 -14.223 -46.400 1.00 78.31 105 LEU A C 1
ATOM 820 O O . LEU A 1 105 ? 18.708 -14.850 -46.736 1.00 78.31 105 LEU A O 1
ATOM 824 N N . VAL A 1 106 ? 17.058 -14.472 -45.260 1.00 74.38 106 VAL A N 1
ATOM 825 C CA . VAL A 1 106 ? 17.468 -15.546 -44.337 1.00 74.38 106 VAL A CA 1
ATOM 826 C C . VAL A 1 106 ? 17.349 -16.922 -45.005 1.00 74.38 106 VAL A C 1
ATOM 828 O O . VAL A 1 106 ? 18.214 -17.772 -44.820 1.00 74.38 106 VAL A O 1
ATOM 831 N N . LYS A 1 107 ? 16.343 -17.125 -45.866 1.00 66.81 107 LYS A N 1
ATOM 832 C CA . LYS A 1 107 ? 16.153 -18.381 -46.614 1.00 66.81 107 LYS A CA 1
ATOM 833 C C . LYS A 1 107 ? 17.158 -18.596 -47.760 1.00 66.81 107 LYS A C 1
ATOM 835 O O . LYS A 1 107 ? 17.261 -19.718 -48.243 1.00 66.81 107 LYS A O 1
ATOM 840 N N . THR A 1 108 ? 17.893 -17.564 -48.194 1.00 60.38 108 THR A N 1
ATOM 841 C CA . THR A 1 108 ? 18.760 -17.605 -49.398 1.00 60.38 108 THR A CA 1
ATOM 842 C C . THR A 1 108 ? 20.269 -17.562 -49.071 1.00 60.38 108 THR A C 1
ATOM 844 O O . THR A 1 108 ? 21.099 -17.421 -49.964 1.00 60.38 108 THR A O 1
ATOM 847 N N . GLY A 1 109 ? 20.658 -17.693 -47.796 1.00 43.88 109 GLY A N 1
ATOM 848 C CA . GLY A 1 109 ? 22.065 -17.674 -47.368 1.00 43.88 109 GLY A CA 1
ATOM 849 C C . GLY A 1 109 ? 22.894 -18.875 -47.883 1.00 43.88 109 GLY A C 1
ATOM 850 O O . GLY A 1 109 ? 22.408 -20.008 -47.844 1.00 43.88 109 GLY A O 1
ATOM 851 N N . PRO A 1 110 ? 24.137 -18.658 -48.364 1.00 43.12 110 PRO A N 1
ATOM 852 C CA . PRO A 1 110 ? 24.947 -19.673 -49.041 1.00 43.12 110 PRO A CA 1
ATOM 853 C C . PRO A 1 110 ? 25.532 -20.729 -48.089 1.00 43.12 110 PRO A C 1
ATOM 855 O O . PRO A 1 110 ? 26.044 -20.420 -47.014 1.00 43.12 110 PRO A O 1
ATOM 858 N N . ARG A 1 111 ? 25.504 -21.993 -48.532 1.00 38.72 111 ARG A N 1
ATOM 859 C CA . ARG A 1 111 ? 26.209 -23.133 -47.929 1.00 38.72 111 ARG A CA 1
ATOM 860 C C . ARG A 1 111 ? 27.680 -23.174 -48.389 1.00 38.72 111 ARG A C 1
ATOM 862 O O . ARG A 1 111 ? 27.929 -23.223 -49.586 1.00 38.72 111 ARG A O 1
ATOM 869 N N . SER A 1 112 ? 28.583 -23.286 -47.410 1.00 33.34 112 SER A N 1
ATOM 870 C CA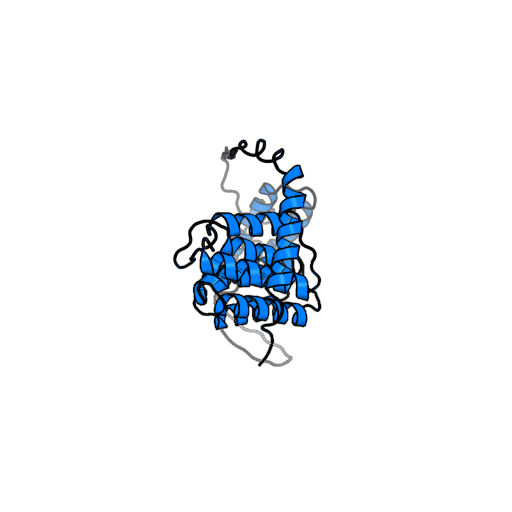 . SER A 1 112 ? 29.895 -23.976 -47.413 1.00 33.34 112 SER A CA 1
ATOM 871 C C . SER A 1 112 ? 31.090 -23.475 -48.2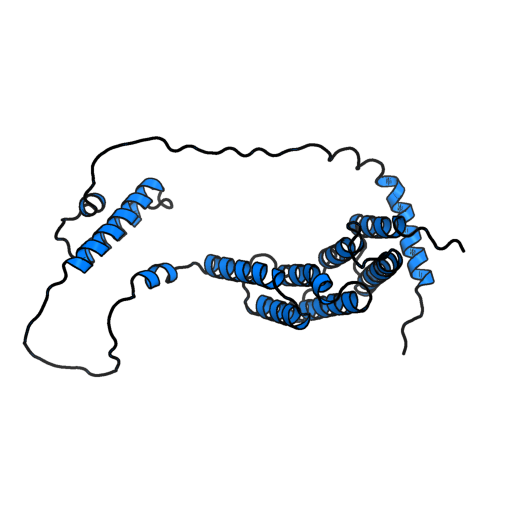54 1.00 33.34 112 SER A C 1
ATOM 873 O O . SER A 1 112 ? 30.985 -23.349 -49.469 1.00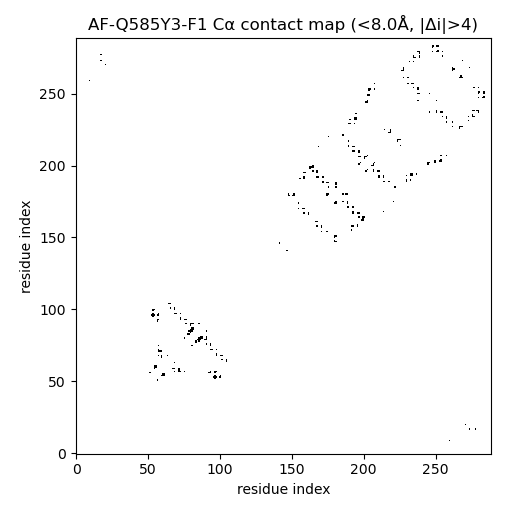 33.34 112 SER A O 1
ATOM 875 N N . ASN A 1 113 ? 32.248 -23.465 -47.562 1.00 33.19 113 ASN A N 1
ATOM 876 C CA . ASN A 1 113 ? 33.641 -23.679 -48.020 1.00 33.19 113 ASN A CA 1
ATOM 877 C C . ASN A 1 113 ? 34.309 -22.504 -48.766 1.00 33.19 113 ASN A C 1
ATOM 879 O O . ASN A 1 113 ? 33.690 -21.899 -49.624 1.00 33.19 113 ASN A O 1
ATOM 883 N N . SER A 1 114 ? 35.571 -22.123 -48.565 1.00 34.91 114 SER A N 1
ATOM 884 C CA . SER A 1 114 ? 36.696 -22.587 -47.742 1.00 34.91 114 SER A CA 1
ATOM 885 C C . SER A 1 114 ? 37.845 -21.566 -47.918 1.00 34.91 114 SER A C 1
ATOM 887 O O . SER A 1 114 ? 37.927 -20.937 -48.967 1.00 34.91 114 SER A O 1
ATOM 889 N N . GLU A 1 115 ? 38.740 -21.496 -46.923 1.00 39.00 115 GLU A N 1
ATOM 890 C CA . GLU A 1 115 ? 40.180 -21.155 -47.037 1.00 39.00 115 GLU A CA 1
ATOM 891 C C . GLU A 1 115 ? 40.638 -19.696 -47.304 1.00 39.00 115 GLU A C 1
ATOM 893 O O . GLU A 1 115 ? 40.048 -18.968 -48.092 1.00 39.00 115 GLU A O 1
ATOM 898 N N . PHE A 1 116 ? 41.782 -19.350 -46.673 1.00 34.94 116 PHE A N 1
ATOM 899 C CA . PHE A 1 116 ? 42.679 -18.180 -46.855 1.00 34.94 116 PHE A CA 1
ATOM 900 C C . PHE A 1 116 ? 42.567 -17.067 -45.779 1.00 34.94 116 PHE A C 1
ATOM 902 O O . PHE A 1 116 ? 41.651 -16.254 -45.808 1.00 34.94 116 PHE A O 1
ATOM 909 N N . ASP A 1 117 ? 43.286 -17.140 -44.649 1.00 36.19 117 ASP A N 1
ATOM 910 C CA . ASP A 1 117 ? 44.716 -16.844 -44.345 1.00 36.19 117 ASP A CA 1
ATOM 911 C C . ASP A 1 117 ? 45.008 -15.361 -43.993 1.00 36.19 117 ASP A C 1
ATOM 913 O O . ASP A 1 117 ? 44.662 -14.452 -44.742 1.00 36.19 117 ASP A O 1
ATOM 917 N N . GLY A 1 118 ? 45.682 -15.147 -42.849 1.00 36.72 118 GLY A N 1
ATOM 918 C CA . GLY A 1 118 ? 46.409 -13.912 -42.518 1.00 36.72 118 GLY A CA 1
ATOM 919 C C . GLY A 1 118 ? 45.901 -13.035 -41.357 1.00 36.72 118 GLY A C 1
ATOM 920 O O . GLY A 1 118 ? 45.223 -12.053 -41.613 1.00 36.72 118 GLY A O 1
ATOM 921 N N . SER A 1 119 ? 46.319 -13.365 -40.119 1.00 40.31 119 SER A N 1
ATOM 922 C CA . SER A 1 119 ? 46.659 -12.510 -38.937 1.00 40.31 119 SER A CA 1
ATOM 923 C C . SER A 1 119 ? 45.832 -11.237 -38.614 1.00 40.31 119 SER A C 1
ATOM 925 O O . SER A 1 119 ? 45.600 -10.406 -39.474 1.00 40.31 119 SER A O 1
ATOM 927 N N . SER A 1 120 ? 45.494 -10.832 -37.388 1.00 40.94 120 SER A N 1
ATOM 928 C CA . SER A 1 120 ? 45.881 -11.182 -36.016 1.00 40.94 120 SER A CA 1
ATOM 929 C C . SER A 1 120 ? 45.126 -10.218 -35.079 1.00 40.94 120 SER A C 1
ATOM 931 O O . SER A 1 120 ? 45.077 -9.029 -35.380 1.00 40.94 120 SER A O 1
ATOM 933 N N . HIS A 1 121 ? 44.613 -10.742 -33.961 1.00 42.97 121 HIS A N 1
ATOM 934 C CA . HIS A 1 121 ? 44.218 -10.117 -32.676 1.00 42.97 121 HIS A CA 1
ATOM 935 C C . HIS A 1 121 ? 42.830 -10.607 -32.242 1.00 42.97 121 HIS A C 1
ATOM 937 O O . HIS A 1 121 ? 41.803 -10.120 -32.696 1.00 42.97 121 HIS A O 1
ATOM 943 N N . GLU A 1 122 ? 42.747 -11.762 -31.588 1.00 36.19 122 GLU A N 1
ATOM 944 C CA . GLU A 1 122 ? 43.040 -12.007 -30.163 1.00 36.19 122 GLU A CA 1
ATOM 945 C C . GLU A 1 122 ? 41.830 -11.702 -29.261 1.00 36.19 122 GLU A C 1
ATOM 947 O O . GLU A 1 122 ? 41.619 -10.602 -28.766 1.00 36.19 122 GLU A O 1
ATOM 952 N N . SER A 1 123 ? 41.061 -12.783 -29.080 1.00 35.41 123 SER A N 1
ATOM 953 C CA . SER A 1 123 ? 40.526 -13.274 -27.807 1.00 35.41 123 SER A CA 1
ATOM 954 C C . SER A 1 123 ? 39.461 -12.447 -27.078 1.00 35.41 123 SER A C 1
ATOM 956 O O . SER A 1 123 ? 39.770 -11.561 -26.293 1.00 35.41 123 SER A O 1
ATOM 958 N N . SER A 1 124 ? 38.202 -12.903 -27.139 1.00 37.19 124 SER A N 1
ATOM 959 C CA . SER A 1 124 ? 37.640 -13.679 -26.015 1.00 37.19 124 SER A CA 1
ATOM 960 C C . SER A 1 124 ? 36.200 -14.162 -26.271 1.00 37.19 124 SER A C 1
ATOM 962 O O . SER A 1 124 ? 35.255 -13.386 -26.306 1.00 37.19 124 SER A O 1
ATOM 964 N N . SER A 1 125 ? 36.081 -15.487 -26.387 1.00 39.84 125 SER A N 1
ATOM 965 C CA . SER A 1 125 ? 35.028 -16.370 -25.857 1.00 39.84 125 SER A CA 1
ATOM 966 C C . SER A 1 125 ? 33.533 -16.009 -26.012 1.00 39.84 125 SER A C 1
ATOM 968 O O . SER A 1 125 ? 32.962 -15.254 -25.234 1.00 39.84 125 SER A O 1
ATOM 970 N N . LYS A 1 126 ? 32.835 -16.738 -26.897 1.00 44.00 126 LYS A N 1
ATOM 971 C CA . LYS A 1 126 ? 31.871 -17.809 -26.535 1.00 44.00 126 LYS A CA 1
ATOM 972 C C . LYS A 1 126 ? 31.062 -18.243 -27.764 1.00 44.00 126 LYS A C 1
ATOM 974 O O . LYS A 1 126 ? 30.256 -17.485 -28.290 1.00 44.00 126 LYS A O 1
ATOM 979 N N . GLN A 1 127 ? 31.273 -19.495 -28.169 1.00 34.81 127 GLN A N 1
ATOM 980 C CA . GLN A 1 127 ? 30.338 -20.275 -28.979 1.00 34.81 127 GLN A CA 1
ATOM 981 C C . GLN A 1 127 ? 28.971 -20.346 -28.290 1.00 34.81 127 GLN A C 1
ATOM 983 O O . GLN A 1 127 ? 28.919 -20.548 -27.072 1.00 34.81 127 GLN A O 1
ATOM 988 N N . LYS A 1 128 ? 27.913 -20.213 -29.090 1.00 42.53 128 LYS A N 1
ATOM 989 C CA . LYS A 1 128 ? 26.659 -20.989 -29.097 1.00 42.53 128 LYS A CA 1
ATOM 990 C C . LYS A 1 128 ? 25.756 -20.314 -30.134 1.00 42.53 128 LYS A C 1
ATOM 992 O O . LYS A 1 128 ? 25.494 -19.122 -30.023 1.00 42.53 128 LYS A O 1
ATOM 997 N N . ASP A 1 129 ? 25.610 -20.933 -31.298 1.00 43.25 129 ASP A N 1
ATOM 998 C CA . ASP A 1 129 ? 24.433 -21.747 -31.640 1.00 43.25 129 ASP A CA 1
ATOM 999 C C . ASP A 1 129 ? 23.201 -20.822 -31.729 1.00 43.25 129 ASP A C 1
ATOM 1001 O O . ASP A 1 129 ? 22.754 -20.272 -30.729 1.00 43.25 129 ASP A O 1
ATOM 1005 N N . ASP A 1 130 ? 22.872 -20.355 -32.931 1.00 42.62 130 ASP A N 1
ATOM 1006 C CA . ASP A 1 130 ? 21.824 -20.928 -33.795 1.00 42.62 130 ASP A CA 1
ATOM 1007 C C . ASP A 1 130 ? 20.397 -20.606 -33.298 1.00 42.62 130 ASP A C 1
ATOM 1009 O O . ASP A 1 130 ? 20.024 -20.915 -32.174 1.00 42.62 130 ASP A O 1
ATOM 1013 N N . GLU A 1 131 ? 19.616 -19.968 -34.178 1.00 40.47 131 GLU A N 1
ATOM 1014 C CA . GLU A 1 131 ? 18.164 -19.724 -34.096 1.00 40.47 131 GLU A CA 1
ATOM 1015 C C . GLU A 1 131 ? 17.595 -18.958 -32.872 1.00 40.47 131 GLU A C 1
ATOM 1017 O O . GLU A 1 131 ? 17.280 -19.524 -31.830 1.00 40.47 131 GLU A O 1
ATOM 1022 N N . GLY A 1 132 ? 17.300 -17.654 -33.032 1.00 40.47 132 GLY A N 1
ATOM 1023 C CA . GLY A 1 132 ? 16.380 -16.970 -32.098 1.00 40.47 132 GLY A CA 1
ATOM 1024 C C . GLY A 1 132 ? 16.310 -15.435 -32.115 1.00 40.47 132 GLY A C 1
ATOM 1025 O O . GLY A 1 132 ? 15.380 -14.861 -31.549 1.00 40.47 132 GLY A O 1
ATOM 1026 N N . ASP A 1 133 ? 17.239 -14.734 -32.770 1.00 46.47 133 ASP A N 1
ATOM 1027 C CA . ASP A 1 133 ? 17.442 -13.284 -32.564 1.00 46.47 133 ASP A CA 1
ATOM 1028 C C . ASP A 1 133 ? 16.658 -12.347 -33.514 1.00 46.47 133 ASP A C 1
ATOM 1030 O O . ASP A 1 133 ? 17.148 -11.292 -33.909 1.00 46.47 133 ASP A O 1
ATOM 1034 N N . TYR A 1 134 ? 15.428 -12.696 -33.914 1.00 43.94 134 TYR A N 1
ATOM 1035 C CA . TYR A 1 134 ? 14.554 -11.733 -34.623 1.00 43.94 134 TYR A CA 1
ATOM 1036 C C . TYR A 1 134 ? 13.441 -11.156 -33.740 1.00 43.94 134 TYR A C 1
ATOM 1038 O O . TYR A 1 134 ? 13.006 -10.023 -33.946 1.00 43.94 134 TYR A O 1
ATOM 1046 N N . THR A 1 135 ? 13.054 -11.857 -32.674 1.00 50.06 135 THR A N 1
ATOM 1047 C CA . THR A 1 135 ? 12.063 -11.368 -31.700 1.00 50.06 135 THR A CA 1
ATOM 1048 C C . THR A 1 135 ? 12.670 -10.341 -30.731 1.00 50.06 135 THR A C 1
ATOM 1050 O O . THR A 1 135 ? 11.969 -9.471 -30.213 1.00 50.06 135 THR A O 1
ATOM 1053 N N . HIS A 1 136 ? 13.993 -10.368 -30.519 1.00 46.34 136 HIS A N 1
ATOM 1054 C CA . HIS A 1 136 ? 14.674 -9.512 -29.540 1.00 46.34 136 HIS A CA 1
ATOM 1055 C C . HIS A 1 136 ? 14.811 -8.042 -29.990 1.00 46.34 136 HIS A C 1
ATOM 1057 O O . HIS A 1 136 ? 14.988 -7.146 -29.158 1.00 46.34 136 HIS A O 1
ATOM 1063 N N . SER A 1 137 ? 14.675 -7.760 -31.292 1.00 47.53 137 SER A N 1
ATOM 1064 C CA . SER A 1 137 ? 14.737 -6.396 -31.833 1.00 47.53 137 SER A CA 1
ATOM 1065 C C . SER A 1 137 ? 13.492 -5.564 -31.508 1.00 47.53 137 SER A C 1
ATOM 1067 O O . SER A 1 137 ? 13.612 -4.346 -31.387 1.00 47.53 137 SER A O 1
ATOM 1069 N N . TYR A 1 138 ? 12.316 -6.180 -31.338 1.00 44.75 138 TYR A N 1
ATOM 1070 C CA . TYR A 1 138 ? 11.087 -5.450 -30.992 1.00 44.75 138 TYR A CA 1
ATOM 1071 C C . TYR A 1 138 ? 11.124 -4.933 -29.544 1.00 44.75 138 TYR A C 1
ATOM 1073 O O . TYR A 1 138 ? 10.697 -3.820 -29.259 1.00 44.75 138 TYR A O 1
ATOM 1081 N N . TYR A 1 139 ? 11.746 -5.685 -28.632 1.00 48.53 139 TYR A N 1
ATOM 1082 C CA . TYR A 1 139 ? 11.935 -5.262 -27.239 1.00 48.53 139 TYR A CA 1
ATOM 1083 C C . TYR A 1 139 ? 13.063 -4.234 -27.050 1.00 48.53 139 TYR A C 1
ATOM 1085 O O . TYR A 1 139 ? 13.189 -3.653 -25.971 1.00 48.53 139 TYR A O 1
ATOM 1093 N N . ARG A 1 140 ? 13.894 -3.988 -28.074 1.00 51.50 140 ARG A N 1
ATOM 1094 C CA . ARG A 1 140 ? 15.130 -3.201 -27.932 1.00 51.50 140 ARG A CA 1
ATOM 1095 C C . ARG A 1 140 ? 14.919 -1.680 -27.927 1.00 51.50 140 ARG A C 1
ATOM 1097 O O . ARG A 1 140 ? 15.825 -0.965 -27.514 1.00 51.50 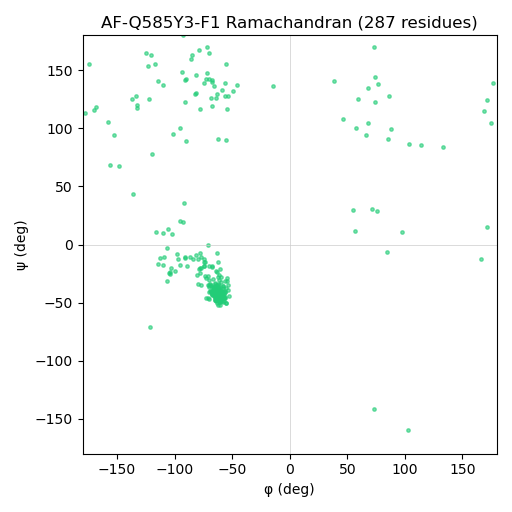140 ARG A O 1
ATOM 1104 N N . TYR A 1 141 ? 13.733 -1.193 -28.297 1.00 51.88 141 TYR A N 1
ATOM 1105 C CA . TYR A 1 141 ? 13.370 0.230 -28.236 1.00 51.88 141 TYR A CA 1
ATOM 1106 C C . TYR A 1 141 ? 11.963 0.459 -27.667 1.00 51.88 141 TYR A C 1
ATOM 1108 O O . TYR A 1 141 ? 11.218 1.294 -28.169 1.00 51.88 141 TYR A O 1
ATOM 1116 N N . LYS A 1 142 ? 11.588 -0.235 -26.584 1.00 67.31 142 LYS A N 1
ATOM 1117 C CA . LYS A 1 142 ? 10.448 0.247 -25.793 1.00 67.31 142 LYS A CA 1
ATOM 1118 C C . LYS A 1 142 ? 10.834 1.542 -25.105 1.00 67.31 142 LYS A C 1
ATOM 1120 O O . LYS A 1 142 ? 11.849 1.596 -24.391 1.00 67.31 142 LYS A O 1
ATOM 1125 N N . SER A 1 143 ? 10.024 2.577 -25.304 1.00 82.06 143 SER A N 1
ATOM 1126 C CA . SER A 1 143 ? 10.198 3.824 -24.568 1.00 82.06 143 SER A CA 1
ATOM 1127 C C . SER A 1 143 ? 10.168 3.524 -23.064 1.00 82.06 143 SER A C 1
ATOM 1129 O O . SER A 1 143 ? 9.650 2.499 -22.603 1.00 82.06 143 SER A O 1
ATOM 1131 N N . LYS A 1 144 ? 10.789 4.389 -22.261 1.00 87.00 144 LYS A N 1
ATOM 1132 C CA . LYS A 1 144 ? 10.718 4.255 -20.800 1.00 87.00 144 LYS A CA 1
ATOM 1133 C C . LYS A 1 144 ? 9.254 4.219 -20.333 1.00 87.00 144 LYS A C 1
ATOM 1135 O O . LYS A 1 144 ? 8.917 3.416 -19.467 1.00 87.00 144 LYS A O 1
ATOM 1140 N N . ASP A 1 145 ? 8.401 5.011 -20.978 1.00 86.50 145 ASP A N 1
ATOM 1141 C CA . ASP A 1 145 ? 6.973 5.102 -20.681 1.00 86.50 145 ASP A CA 1
ATOM 1142 C C . ASP A 1 145 ? 6.222 3.811 -21.004 1.00 86.50 145 ASP A C 1
ATOM 1144 O O . ASP A 1 145 ? 5.383 3.387 -20.210 1.00 86.50 145 ASP A O 1
ATOM 1148 N N . GLU A 1 146 ? 6.561 3.145 -22.110 1.00 89.19 146 GLU A N 1
ATOM 1149 C CA . GLU A 1 146 ? 5.983 1.851 -22.478 1.00 89.19 146 GLU A CA 1
ATOM 1150 C C . GLU A 1 146 ? 6.393 0.764 -21.478 1.00 89.19 146 GLU A C 1
ATOM 1152 O O . GLU A 1 146 ? 5.543 0.035 -20.972 1.00 89.19 146 GLU A O 1
ATOM 1157 N N . ARG A 1 147 ? 7.672 0.717 -21.079 1.00 89.31 147 ARG A N 1
ATOM 1158 C CA . ARG A 1 147 ? 8.134 -0.215 -20.032 1.00 89.31 147 ARG A CA 1
ATOM 1159 C C . ARG A 1 147 ? 7.421 0.014 -18.702 1.00 89.31 147 ARG A C 1
ATOM 1161 O O . ARG A 1 147 ? 7.035 -0.948 -18.041 1.00 89.31 147 ARG A O 1
ATOM 1168 N N . TYR A 1 148 ? 7.223 1.268 -18.304 1.00 93.50 148 TYR A N 1
ATOM 1169 C CA . TYR A 1 148 ? 6.459 1.578 -17.098 1.00 93.50 148 TYR A CA 1
ATOM 1170 C C . TYR A 1 148 ? 4.973 1.272 -17.246 1.00 93.50 148 TYR A C 1
ATOM 1172 O O . TYR A 1 148 ? 4.360 0.832 -16.279 1.00 93.50 148 TYR A O 1
ATOM 1180 N N . HIS A 1 149 ? 4.391 1.449 -18.431 1.00 92.88 149 HIS A N 1
ATOM 1181 C CA . HIS A 1 149 ? 3.017 1.042 -18.691 1.00 92.88 149 HIS A CA 1
ATOM 1182 C C . HIS A 1 149 ? 2.840 -0.460 -18.459 1.00 92.88 149 HIS A C 1
ATOM 1184 O O . HIS A 1 149 ? 1.959 -0.850 -17.698 1.00 92.88 149 HIS A O 1
ATOM 1190 N N . GLU A 1 150 ? 3.720 -1.289 -19.015 1.00 92.88 150 GLU A N 1
ATOM 1191 C CA . GLU A 1 150 ? 3.675 -2.744 -18.833 1.00 92.88 150 GLU A CA 1
ATOM 1192 C C . GLU A 1 150 ? 3.851 -3.157 -17.372 1.00 92.88 150 GLU A C 1
ATOM 1194 O O . GLU A 1 150 ? 3.103 -3.993 -16.866 1.00 92.88 150 GLU A O 1
ATOM 1199 N N . GLN A 1 151 ? 4.783 -2.523 -16.659 1.00 94.00 151 GLN A N 1
ATOM 1200 C CA . GLN A 1 151 ? 4.964 -2.768 -15.227 1.00 94.00 151 GLN A CA 1
ATOM 1201 C C . GLN A 1 151 ? 3.720 -2.393 -14.414 1.00 94.00 151 GLN A C 1
ATOM 1203 O O . GLN A 1 151 ? 3.311 -3.157 -13.541 1.00 94.00 151 GLN A O 1
ATOM 1208 N N . ARG A 1 152 ? 3.073 -1.260 -14.712 1.00 95.94 152 ARG A N 1
ATOM 1209 C CA . ARG A 1 152 ? 1.818 -0.873 -14.048 1.00 95.94 152 ARG A CA 1
ATOM 1210 C C . ARG A 1 152 ? 0.700 -1.879 -14.319 1.00 95.94 152 ARG A C 1
ATOM 1212 O O . ARG A 1 152 ? 0.026 -2.272 -13.372 1.00 95.94 152 ARG A O 1
ATOM 1219 N N . GLN A 1 153 ? 0.547 -2.351 -15.562 1.00 95.50 153 GLN A N 1
ATOM 1220 C CA . GLN A 1 153 ? -0.427 -3.403 -15.897 1.00 95.50 153 GLN A CA 1
ATOM 1221 C C . GLN A 1 153 ? -0.184 -4.679 -15.087 1.00 95.50 153 GLN A C 1
ATOM 1223 O O . GLN A 1 153 ? -1.127 -5.264 -14.554 1.00 95.50 153 GLN A O 1
ATOM 1228 N N . MET A 1 154 ? 1.083 -5.070 -14.917 1.00 95.81 154 MET A N 1
ATOM 1229 C CA . MET A 1 154 ? 1.432 -6.184 -14.038 1.00 95.81 154 MET A CA 1
ATOM 1230 C C . MET A 1 154 ? 1.005 -5.937 -12.589 1.00 95.81 154 MET A C 1
ATOM 1232 O O . MET A 1 154 ? 0.401 -6.820 -11.987 1.00 95.81 154 MET A O 1
ATOM 1236 N N . PHE A 1 155 ? 1.270 -4.756 -12.022 1.00 96.88 155 PHE A N 1
ATOM 1237 C CA . PHE A 1 155 ? 0.834 -4.445 -10.658 1.00 96.88 155 PHE A CA 1
ATOM 1238 C C . PHE A 1 155 ? -0.689 -4.469 -10.514 1.00 96.88 155 PHE A C 1
ATOM 1240 O O . PHE A 1 155 ? -1.177 -5.066 -9.557 1.00 96.88 155 PHE A O 1
ATOM 1247 N N . TYR A 1 156 ? -1.445 -3.899 -11.457 1.00 96.44 156 TYR A N 1
ATOM 1248 C CA . TYR A 1 156 ? -2.911 -3.942 -11.426 1.00 96.44 156 TYR A CA 1
ATOM 1249 C C . TYR A 1 156 ? -3.444 -5.375 -11.372 1.00 96.44 156 TYR A C 1
ATOM 1251 O O . TYR A 1 156 ? -4.296 -5.685 -10.537 1.00 96.44 156 TYR A O 1
ATOM 1259 N N . TYR A 1 157 ? -2.894 -6.262 -12.205 1.00 96.25 157 TYR A N 1
ATOM 1260 C CA . TYR A 1 157 ? -3.232 -7.680 -12.175 1.00 96.25 157 TYR A CA 1
ATOM 1261 C C . TYR A 1 157 ? -2.870 -8.320 -10.826 1.00 96.25 157 TYR A C 1
ATOM 1263 O O . TYR A 1 157 ? -3.726 -8.932 -10.189 1.00 96.25 157 TYR A O 1
ATOM 1271 N N . LEU A 1 158 ? -1.642 -8.115 -10.341 1.00 96.94 158 LEU A N 1
ATOM 1272 C CA . LEU A 1 158 ? -1.156 -8.730 -9.102 1.00 96.94 158 LEU A CA 1
ATOM 1273 C C . LEU A 1 158 ? -1.950 -8.288 -7.865 1.00 96.94 158 LEU A C 1
ATOM 1275 O O . LEU A 1 158 ? -2.314 -9.131 -7.050 1.00 96.94 158 LEU A O 1
ATOM 1279 N N . PHE A 1 159 ? -2.284 -6.999 -7.737 1.00 95.88 159 PHE A N 1
ATOM 1280 C CA . PHE A 1 159 ? -3.129 -6.508 -6.639 1.00 95.88 159 PHE A CA 1
ATOM 1281 C C . PHE A 1 159 ? -4.538 -7.114 -6.667 1.00 95.88 159 PHE A C 1
ATOM 1283 O O . PHE A 1 159 ? -5.166 -7.257 -5.621 1.00 95.88 159 PHE A O 1
ATOM 1290 N N . SER A 1 160 ? -5.041 -7.493 -7.845 1.00 93.12 160 SER A N 1
ATOM 1291 C CA . SER A 1 160 ? -6.342 -8.152 -7.975 1.00 93.12 160 SER A CA 1
ATOM 1292 C C . SER A 1 160 ? -6.311 -9.647 -7.625 1.00 93.12 160 SER A C 1
ATOM 1294 O O . SER A 1 160 ? -7.356 -10.201 -7.276 1.00 93.12 160 SER A O 1
ATOM 1296 N N . SER A 1 161 ? -5.143 -10.296 -7.664 1.00 94.00 161 SER A N 1
ATOM 1297 C CA . SER A 1 161 ? -4.998 -11.747 -7.476 1.00 94.00 161 SER A CA 1
ATOM 1298 C C . SER A 1 161 ? -4.404 -12.165 -6.128 1.00 94.00 161 SER A C 1
ATOM 1300 O O . SER A 1 161 ? -4.253 -13.355 -5.886 1.00 94.00 161 SER A O 1
ATOM 1302 N N . VAL A 1 162 ? -4.012 -11.223 -5.270 1.00 94.25 162 VAL A N 1
ATOM 1303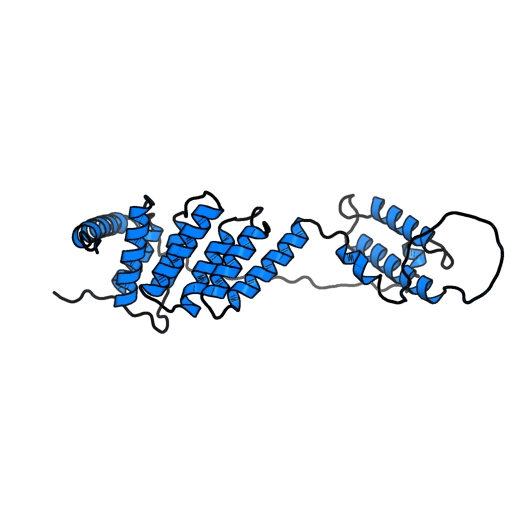 C CA . VAL A 1 162 ? -3.385 -11.526 -3.973 1.00 94.25 162 VAL A CA 1
ATOM 1304 C C . VAL A 1 162 ? -4.365 -12.073 -2.942 1.00 94.25 162 VAL A C 1
ATOM 1306 O O . VAL A 1 162 ? -5.504 -11.619 -2.839 1.00 94.25 162 VAL A O 1
ATOM 1309 N N . GLU A 1 163 ? -3.877 -13.030 -2.151 1.00 93.12 163 GLU A N 1
ATOM 1310 C CA . GLU A 1 163 ? -4.675 -13.797 -1.187 1.00 93.12 163 GLU A CA 1
ATOM 1311 C C . GLU A 1 163 ? -4.284 -13.531 0.270 1.00 93.12 163 GLU A C 1
ATOM 1313 O O . GLU A 1 163 ? -5.058 -13.826 1.180 1.00 93.12 163 GLU A O 1
ATOM 1318 N N . THR A 1 164 ? -3.109 -12.942 0.520 1.00 96.31 164 THR A N 1
ATOM 1319 C CA . THR A 1 164 ? -2.640 -12.654 1.879 1.00 96.31 164 THR A CA 1
ATOM 1320 C C . THR A 1 164 ? -2.327 -11.176 2.083 1.00 96.31 164 THR A C 1
ATOM 1322 O O . THR A 1 164 ? -1.958 -10.451 1.157 1.00 96.31 164 THR A O 1
ATOM 1325 N N . ARG A 1 165 ? -2.433 -10.720 3.338 1.00 94.88 165 ARG A N 1
ATOM 1326 C CA . ARG A 1 165 ? -2.020 -9.367 3.743 1.00 94.88 165 ARG A CA 1
ATOM 1327 C C . ARG A 1 165 ? -0.551 -9.101 3.405 1.00 94.88 165 ARG A C 1
ATOM 1329 O O . ARG A 1 165 ? -0.240 -8.062 2.835 1.00 94.88 165 ARG A O 1
ATOM 1336 N N . ASN A 1 166 ? 0.327 -10.052 3.722 1.00 96.19 166 ASN A N 1
ATOM 1337 C CA . ASN A 1 166 ? 1.762 -9.910 3.481 1.00 96.19 166 ASN A CA 1
ATOM 1338 C C . ASN A 1 166 ? 2.066 -9.735 1.989 1.00 96.19 166 ASN A C 1
ATOM 1340 O O . ASN A 1 166 ? 2.974 -8.986 1.634 1.00 96.19 166 ASN A O 1
ATOM 1344 N N . ASP A 1 167 ? 1.301 -10.381 1.105 1.00 96.56 167 ASP A N 1
ATOM 1345 C CA . ASP A 1 167 ? 1.473 -10.204 -0.335 1.00 96.56 167 ASP A CA 1
ATOM 1346 C C . ASP A 1 167 ? 1.073 -8.799 -0.791 1.00 96.56 167 ASP A C 1
ATOM 1348 O O . ASP A 1 167 ? 1.794 -8.207 -1.594 1.00 96.56 167 ASP A O 1
ATOM 1352 N N . ILE A 1 168 ? -0.010 -8.228 -0.246 1.00 97.25 168 ILE A N 1
ATOM 1353 C CA . ILE A 1 168 ? -0.400 -6.833 -0.513 1.00 97.25 168 ILE A CA 1
ATOM 1354 C C . ILE A 1 168 ? 0.705 -5.870 -0.055 1.00 97.25 168 ILE A C 1
ATOM 1356 O O . ILE A 1 168 ? 1.125 -5.011 -0.831 1.00 97.25 168 ILE A O 1
ATOM 1360 N N . ASP A 1 169 ? 1.226 -6.041 1.163 1.00 97.12 169 ASP A N 1
ATOM 1361 C CA . ASP A 1 169 ? 2.287 -5.189 1.729 1.00 97.12 169 ASP A CA 1
ATOM 1362 C C . ASP A 1 169 ? 3.588 -5.279 0.902 1.00 97.12 169 ASP A C 1
ATOM 1364 O O . ASP A 1 169 ? 4.251 -4.274 0.600 1.00 97.12 169 ASP A O 1
ATOM 1368 N N . ASN A 1 170 ? 3.930 -6.491 0.456 1.00 97.06 170 ASN A N 1
ATOM 1369 C CA . ASN A 1 170 ? 5.067 -6.744 -0.423 1.00 97.06 170 ASN A CA 1
ATOM 1370 C C . ASN A 1 170 ? 4.871 -6.127 -1.813 1.00 97.06 170 ASN A C 1
ATOM 1372 O O . ASN A 1 170 ? 5.818 -5.563 -2.368 1.00 97.06 170 ASN A O 1
ATOM 1376 N N . LEU A 1 171 ? 3.670 -6.223 -2.391 1.00 97.00 171 LEU A N 1
ATOM 1377 C CA . LEU A 1 171 ? 3.347 -5.603 -3.676 1.00 97.00 171 LEU A CA 1
ATOM 1378 C C . LEU A 1 171 ? 3.400 -4.083 -3.594 1.00 97.00 171 LEU A C 1
ATOM 1380 O O . LEU A 1 171 ? 3.994 -3.474 -4.481 1.00 97.00 171 LEU A O 1
ATOM 1384 N N . LEU A 1 172 ? 2.869 -3.480 -2.527 1.00 97.25 172 LEU A N 1
ATOM 1385 C CA . LEU A 1 172 ? 2.973 -2.042 -2.275 1.00 97.25 172 LEU A CA 1
ATOM 1386 C C . LEU A 1 172 ? 4.438 -1.604 -2.265 1.00 97.25 172 LEU A C 1
ATOM 1388 O O . LEU A 1 172 ? 4.831 -0.708 -3.010 1.00 97.25 172 LEU A O 1
ATOM 1392 N N . SER A 1 173 ? 5.273 -2.304 -1.497 1.00 96.75 173 SER A N 1
ATOM 1393 C CA . SER A 1 173 ? 6.705 -2.008 -1.410 1.00 96.75 173 SER A CA 1
ATOM 1394 C C . SER A 1 173 ? 7.429 -2.185 -2.751 1.00 96.75 173 SER A C 1
ATOM 1396 O O . SER A 1 173 ? 8.288 -1.377 -3.103 1.00 96.75 173 SER A O 1
ATOM 1398 N N . LYS A 1 174 ? 7.086 -3.215 -3.538 1.00 96.75 174 LYS A N 1
ATOM 1399 C CA . LYS A 1 174 ? 7.647 -3.428 -4.885 1.00 96.75 174 LYS A CA 1
ATOM 1400 C C . LYS A 1 174 ? 7.200 -2.348 -5.870 1.00 96.75 174 LYS A C 1
ATOM 1402 O O . LYS A 1 174 ? 8.027 -1.860 -6.637 1.00 96.75 174 LYS A O 1
ATOM 1407 N N . ALA A 1 175 ? 5.928 -1.958 -5.837 1.00 96.62 175 ALA A N 1
ATOM 1408 C CA . ALA A 1 175 ? 5.373 -0.915 -6.691 1.00 96.62 175 ALA A CA 1
ATOM 1409 C C . ALA A 1 175 ? 6.064 0.427 -6.430 1.00 96.62 175 ALA A C 1
ATOM 1411 O O . ALA A 1 175 ? 6.544 1.056 -7.372 1.00 96.62 175 ALA A O 1
ATOM 1412 N N . LEU A 1 176 ? 6.226 0.801 -5.159 1.00 95.62 176 LEU A N 1
ATOM 1413 C CA . LEU A 1 176 ? 6.922 2.021 -4.751 1.00 95.62 176 LEU A CA 1
ATOM 1414 C C . LEU A 1 176 ? 8.405 2.042 -5.165 1.00 95.62 176 LEU A C 1
ATOM 1416 O O . LEU A 1 176 ? 8.913 3.076 -5.589 1.00 95.62 176 LEU A O 1
ATOM 1420 N N . ARG A 1 177 ? 9.101 0.899 -5.111 1.00 95.50 177 ARG A N 1
ATOM 1421 C CA . ARG A 1 177 ? 10.512 0.781 -5.540 1.00 95.50 177 ARG A CA 1
ATOM 1422 C C . ARG A 1 177 ? 10.707 0.714 -7.052 1.00 95.50 177 ARG A C 1
ATOM 1424 O O . ARG A 1 177 ? 11.808 0.948 -7.537 1.00 95.50 177 ARG A O 1
ATOM 1431 N N . SER A 1 178 ? 9.672 0.353 -7.807 1.00 93.94 178 SER A N 1
ATOM 1432 C CA . SER A 1 178 ? 9.765 0.238 -9.267 1.00 93.94 178 SER A CA 1
ATOM 1433 C C . SER A 1 178 ? 9.804 1.592 -9.983 1.00 93.94 178 SER A C 1
ATOM 1435 O O . SER A 1 178 ? 10.188 1.649 -11.151 1.00 93.94 178 SER A O 1
ATOM 1437 N N . HIS A 1 179 ? 9.385 2.668 -9.303 1.00 92.38 179 HIS A N 1
ATOM 1438 C CA . HIS A 1 179 ? 9.240 4.019 -9.858 1.00 92.38 179 HIS A CA 1
ATOM 1439 C C . HIS A 1 179 ? 8.308 4.110 -11.081 1.00 92.38 179 HIS A C 1
ATOM 1441 O O . HIS A 1 179 ? 8.254 5.136 -11.758 1.00 92.38 179 HIS A O 1
ATOM 1447 N N . CYS A 1 180 ? 7.542 3.052 -11.386 1.00 92.69 180 CYS A N 1
ATOM 1448 C CA . CYS A 1 180 ? 6.660 3.046 -12.552 1.00 92.69 180 CYS A CA 1
ATOM 1449 C C . CYS A 1 180 ? 5.405 3.912 -12.354 1.00 92.69 180 CYS A C 1
ATOM 1451 O O . CYS A 1 180 ? 4.748 4.253 -13.335 1.00 92.69 180 CYS A O 1
ATOM 1453 N N . PHE A 1 181 ? 5.084 4.308 -11.119 1.00 93.75 181 PHE A N 1
ATOM 1454 C CA . PHE A 1 181 ? 3.952 5.185 -10.798 1.00 93.75 181 PHE A CA 1
ATOM 1455 C C . PHE A 1 181 ? 4.341 6.661 -10.638 1.00 93.75 181 PHE A C 1
ATOM 1457 O O . PHE A 1 181 ? 3.461 7.519 -10.673 1.00 93.75 181 PHE A O 1
ATOM 1464 N N . ASP A 1 182 ? 5.636 6.975 -10.548 1.00 90.81 182 ASP A N 1
ATOM 1465 C CA . ASP A 1 182 ? 6.145 8.321 -10.248 1.00 90.81 182 ASP A CA 1
ATOM 1466 C C . ASP A 1 182 ? 5.716 9.374 -11.275 1.00 90.81 182 ASP A C 1
ATOM 1468 O O . ASP A 1 182 ? 5.501 10.533 -10.929 1.00 90.81 182 ASP A O 1
ATOM 1472 N N . ALA A 1 183 ? 5.561 8.961 -12.536 1.00 86.06 183 ALA A N 1
ATOM 1473 C CA . ALA A 1 183 ? 5.165 9.833 -13.639 1.00 86.06 183 ALA A CA 1
ATOM 1474 C C . ALA A 1 183 ? 3.648 10.091 -13.734 1.00 86.06 183 ALA A C 1
ATOM 1476 O O . ALA A 1 183 ? 3.234 10.910 -14.548 1.00 86.06 183 ALA A O 1
ATOM 1477 N N . ILE A 1 184 ? 2.818 9.378 -12.962 1.00 87.81 184 ILE A N 1
ATOM 1478 C CA . ILE A 1 184 ? 1.351 9.476 -13.031 1.00 87.81 184 ILE A CA 1
ATOM 1479 C C . ILE A 1 184 ? 0.796 9.893 -11.674 1.00 87.81 184 ILE A C 1
ATOM 1481 O O . ILE A 1 184 ? 0.321 11.012 -11.508 1.00 87.81 184 ILE A O 1
ATOM 1485 N N . ASP A 1 185 ? 0.850 8.980 -10.707 1.00 91.44 185 ASP A N 1
ATOM 1486 C CA . ASP A 1 185 ? 0.303 9.172 -9.373 1.00 91.44 185 ASP A CA 1
ATOM 1487 C C . ASP A 1 185 ? 1.001 8.215 -8.403 1.00 91.44 185 ASP A C 1
ATOM 1489 O O . ASP A 1 185 ? 0.737 7.013 -8.365 1.00 91.44 185 ASP A O 1
ATOM 1493 N N . VAL A 1 186 ? 1.893 8.775 -7.586 1.00 93.31 186 VAL A N 1
ATOM 1494 C CA . VAL A 1 186 ? 2.654 8.050 -6.556 1.00 93.31 186 VAL A CA 1
ATOM 1495 C C . VAL A 1 186 ? 1.733 7.397 -5.509 1.00 93.31 186 VAL A C 1
ATOM 1497 O O . VAL A 1 186 ? 2.136 6.454 -4.826 1.00 93.31 186 VAL A O 1
ATOM 1500 N N . SER A 1 187 ? 0.490 7.868 -5.364 1.00 94.62 187 SER A N 1
ATOM 1501 C CA . SER A 1 187 ? -0.491 7.305 -4.430 1.00 94.62 187 SER A CA 1
ATOM 1502 C C . SER A 1 187 ? -1.256 6.103 -4.989 1.00 94.62 187 SER A C 1
ATOM 1504 O O . SER A 1 187 ? -1.895 5.383 -4.224 1.00 94.62 187 SER A O 1
ATOM 1506 N N . GLU A 1 188 ? -1.174 5.836 -6.295 1.00 95.31 188 GLU A N 1
ATOM 1507 C CA . GLU A 1 188 ? -1.935 4.768 -6.949 1.00 95.31 188 GLU A CA 1
ATOM 1508 C C . GLU A 1 188 ? -1.671 3.373 -6.344 1.00 95.31 188 GLU A C 1
ATOM 1510 O O . GLU A 1 188 ? -2.644 2.683 -6.030 1.00 95.31 188 GLU A O 1
ATOM 1515 N N . PRO A 1 189 ? -0.419 2.955 -6.055 1.00 96.38 189 PRO A N 1
ATOM 1516 C CA . PRO A 1 189 ? -0.168 1.690 -5.362 1.00 96.38 189 PRO A CA 1
ATOM 1517 C C . PRO A 1 189 ? -0.863 1.594 -4.004 1.00 96.38 189 PRO A C 1
ATOM 1519 O O . PRO A 1 189 ? -1.417 0.551 -3.669 1.00 96.38 189 PRO A O 1
ATOM 1522 N N . LEU A 1 190 ? -0.886 2.689 -3.237 1.00 97.31 190 LEU A N 1
ATOM 1523 C CA . LEU A 1 190 ? -1.582 2.732 -1.953 1.00 97.31 190 LEU A CA 1
ATOM 1524 C C . LEU A 1 190 ? -3.095 2.586 -2.150 1.00 97.31 190 LEU A C 1
ATOM 1526 O O . LEU A 1 190 ? -3.732 1.815 -1.434 1.00 97.31 190 LEU A O 1
ATOM 1530 N N . ARG A 1 191 ? -3.679 3.261 -3.149 1.00 96.44 191 ARG A N 1
ATOM 1531 C CA . ARG A 1 191 ? -5.107 3.108 -3.477 1.00 96.44 191 ARG A CA 1
ATOM 1532 C C . ARG A 1 191 ? -5.453 1.662 -3.834 1.00 96.44 191 ARG A C 1
ATOM 1534 O O . ARG A 1 191 ? -6.496 1.169 -3.401 1.00 96.44 191 ARG A O 1
ATOM 1541 N N . LEU A 1 192 ? -4.591 0.977 -4.588 1.00 96.38 192 LEU A N 1
ATOM 1542 C CA . LEU A 1 192 ? -4.761 -0.440 -4.923 1.00 96.38 192 LEU A CA 1
ATOM 1543 C C . LEU A 1 192 ? -4.703 -1.328 -3.675 1.00 96.38 192 LEU A C 1
ATOM 1545 O O . LEU A 1 192 ? -5.567 -2.193 -3.521 1.00 96.38 192 LEU A O 1
ATOM 1549 N N . SER A 1 193 ? -3.756 -1.090 -2.764 1.00 97.19 193 SER A N 1
ATOM 1550 C CA . SER A 1 193 ? -3.667 -1.820 -1.494 1.00 97.19 193 SER A CA 1
ATOM 1551 C C . SER A 1 193 ? -4.920 -1.631 -0.640 1.00 97.19 193 SER A C 1
ATOM 1553 O O . SER A 1 193 ? -5.559 -2.613 -0.262 1.00 97.19 193 SER A O 1
ATOM 1555 N N . LEU A 1 194 ? -5.333 -0.378 -0.409 1.00 97.00 194 LEU A N 1
ATOM 1556 C CA . LEU A 1 194 ? -6.519 -0.038 0.389 1.00 97.00 194 LEU A CA 1
ATOM 1557 C C . LEU A 1 194 ? -7.782 -0.710 -0.154 1.00 97.00 194 LEU A C 1
ATOM 1559 O O . LEU A 1 194 ? -8.574 -1.260 0.608 1.00 97.00 194 LEU A O 1
ATOM 1563 N N . ARG A 1 195 ? -7.945 -0.751 -1.480 1.00 94.81 195 ARG A N 1
ATOM 1564 C CA . ARG A 1 195 ? -9.076 -1.433 -2.123 1.00 94.81 195 ARG A CA 1
ATOM 1565 C C . ARG A 1 195 ? -9.056 -2.950 -1.965 1.00 94.81 195 ARG A C 1
ATOM 1567 O O . ARG A 1 195 ? -10.113 -3.545 -2.124 1.00 94.81 195 ARG A O 1
ATOM 1574 N N . ASN A 1 196 ? -7.925 -3.582 -1.654 1.00 95.00 196 ASN A N 1
ATOM 1575 C CA . ASN A 1 196 ? -7.814 -5.042 -1.586 1.00 95.00 196 ASN A CA 1
ATOM 1576 C C . ASN A 1 196 ? -7.627 -5.601 -0.167 1.00 95.00 196 ASN A C 1
ATOM 1578 O O . ASN A 1 196 ? -7.938 -6.773 0.032 1.00 95.00 196 ASN A O 1
ATOM 1582 N N . TYR A 1 197 ? -7.225 -4.805 0.835 1.00 95.44 197 TYR A N 1
ATOM 1583 C CA . TYR A 1 197 ? -7.049 -5.311 2.210 1.00 95.44 197 TYR A CA 1
ATOM 1584 C C . TYR A 1 197 ? -8.288 -6.017 2.759 1.00 95.44 197 TYR A C 1
ATOM 1586 O O . TYR A 1 197 ? -8.157 -7.059 3.401 1.00 95.44 197 TYR A O 1
ATOM 1594 N N . HIS A 1 198 ? -9.490 -5.507 2.483 1.00 93.06 198 HIS A N 1
ATOM 1595 C CA . HIS A 1 198 ? -10.726 -6.112 2.986 1.00 93.06 198 HIS A CA 1
ATOM 1596 C C . HIS A 1 198 ? -10.944 -7.555 2.498 1.00 93.06 198 HIS A C 1
ATOM 1598 O O . HIS A 1 198 ? -11.579 -8.353 3.182 1.00 93.06 198 HIS A O 1
ATOM 1604 N N . ARG A 1 199 ? -10.381 -7.927 1.340 1.00 92.31 199 ARG A N 1
ATOM 1605 C CA . ARG A 1 199 ? -10.491 -9.286 0.785 1.00 92.31 199 ARG A CA 1
ATOM 1606 C C . ARG A 1 199 ? -9.700 -10.307 1.596 1.00 92.31 199 ARG A C 1
ATOM 1608 O O . ARG A 1 199 ? -10.090 -11.465 1.646 1.00 92.31 199 ARG A O 1
ATOM 1615 N N . VAL A 1 200 ? -8.606 -9.868 2.219 1.00 92.69 200 VAL A N 1
ATOM 1616 C CA . VAL A 1 200 ? -7.674 -10.734 2.960 1.00 92.69 200 VAL A CA 1
ATOM 1617 C C . VAL A 1 200 ? -7.811 -10.596 4.478 1.00 92.69 200 VAL A C 1
ATOM 1619 O O . VAL A 1 200 ? -7.472 -11.514 5.214 1.00 92.69 200 VAL A O 1
ATOM 1622 N N . THR A 1 201 ? -8.306 -9.454 4.964 1.00 93.50 201 THR A N 1
ATOM 1623 C CA . THR A 1 201 ? -8.458 -9.158 6.404 1.00 93.50 201 THR A CA 1
ATOM 1624 C C . THR A 1 201 ? -9.913 -9.140 6.874 1.00 93.50 201 THR A C 1
ATOM 1626 O O . THR A 1 201 ? -10.143 -9.102 8.081 1.00 93.50 201 THR A O 1
ATOM 1629 N N . GLY A 1 202 ? -10.888 -9.168 5.959 1.00 93.12 202 GLY A N 1
ATOM 1630 C CA . GLY A 1 202 ? -12.296 -8.940 6.274 1.00 93.12 202 GLY A CA 1
ATOM 1631 C C . GLY A 1 202 ? -12.590 -7.467 6.572 1.00 93.12 202 GLY A C 1
ATOM 1632 O O . GLY A 1 202 ? -12.042 -6.567 5.940 1.00 93.12 202 GLY A O 1
ATOM 1633 N N . TYR A 1 203 ? -13.464 -7.219 7.546 1.00 93.19 203 TYR A N 1
ATOM 1634 C CA . TYR A 1 203 ? -13.817 -5.880 8.023 1.00 93.19 203 TYR A CA 1
ATOM 1635 C C . TYR A 1 203 ? -13.587 -5.766 9.533 1.00 93.19 203 TYR A C 1
ATOM 1637 O O . TYR A 1 203 ? -13.455 -6.767 10.232 1.00 93.19 203 TYR A O 1
ATOM 1645 N N . GLY A 1 204 ? -13.575 -4.532 10.035 1.00 93.19 204 GLY A N 1
ATOM 1646 C CA . GLY A 1 204 ? -13.414 -4.224 11.460 1.00 93.19 204 GLY A CA 1
ATOM 1647 C C . GLY A 1 204 ? -12.009 -3.750 11.820 1.00 93.19 204 GLY A C 1
ATOM 1648 O O . GLY A 1 204 ? -11.269 -3.279 10.957 1.00 93.19 204 GLY A O 1
ATOM 1649 N N . GLU A 1 205 ? -11.657 -3.857 13.100 1.00 93.88 205 GLU A N 1
ATOM 1650 C CA . GLU A 1 205 ? -10.424 -3.292 13.665 1.00 93.88 205 GLU A CA 1
ATOM 1651 C C . GLU A 1 205 ? -9.167 -3.776 12.928 1.00 93.88 205 GLU A C 1
ATOM 1653 O O . GLU A 1 205 ? -8.391 -2.961 12.443 1.00 93.88 205 GLU A O 1
ATOM 1658 N N . HIS A 1 206 ? -9.015 -5.089 12.726 1.00 94.25 206 HIS A N 1
ATOM 1659 C CA . HIS A 1 206 ? -7.834 -5.660 12.068 1.00 94.25 206 HIS A CA 1
ATOM 1660 C C . HIS A 1 206 ? -7.642 -5.167 10.617 1.00 94.25 206 HIS A C 1
ATOM 1662 O O . HIS A 1 206 ? -6.511 -4.937 10.172 1.00 94.25 206 HIS A O 1
ATOM 1668 N N . HIS A 1 207 ? -8.742 -4.965 9.882 1.00 95.94 207 HIS A N 1
ATOM 1669 C CA . HIS A 1 207 ? -8.715 -4.366 8.547 1.00 95.94 207 HIS A CA 1
ATOM 1670 C C . HIS A 1 207 ? -8.235 -2.910 8.604 1.00 95.94 207 HIS A C 1
ATOM 1672 O O . HIS A 1 207 ? -7.335 -2.530 7.856 1.00 95.94 207 HIS A O 1
ATOM 1678 N N . LEU A 1 208 ? -8.786 -2.106 9.517 1.00 96.88 208 LEU A N 1
ATOM 1679 C CA . LEU A 1 208 ? -8.417 -0.695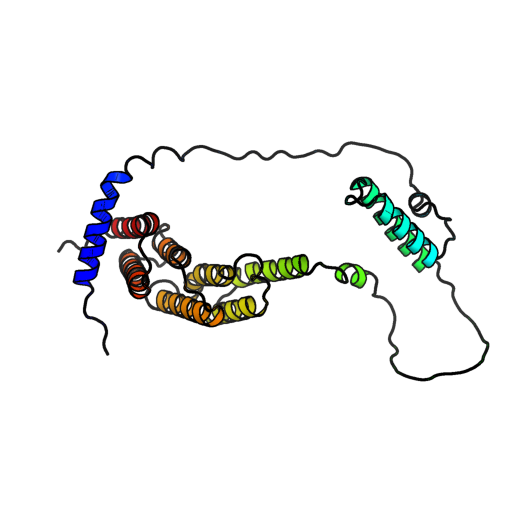 9.665 1.00 96.88 208 LEU A CA 1
ATOM 1680 C C . LEU A 1 208 ? -6.969 -0.528 10.111 1.00 96.88 208 LEU A C 1
ATOM 1682 O O . LEU A 1 208 ? -6.260 0.282 9.525 1.00 96.88 208 LEU A O 1
ATOM 1686 N N . THR A 1 209 ? -6.498 -1.333 11.065 1.00 97.00 209 THR A N 1
ATOM 1687 C CA . THR A 1 209 ? -5.088 -1.352 11.475 1.00 97.00 209 THR A CA 1
ATOM 1688 C C . THR A 1 209 ? -4.174 -1.647 10.289 1.00 97.00 209 THR A C 1
ATOM 1690 O O . THR A 1 209 ? -3.149 -0.992 10.130 1.00 97.00 209 THR A O 1
ATOM 1693 N N . SER A 1 210 ? -4.550 -2.600 9.429 1.00 96.69 210 SER A N 1
ATOM 1694 C CA . SER A 1 210 ? -3.773 -2.930 8.228 1.00 96.69 210 SER A CA 1
ATOM 1695 C C . SER A 1 210 ? -3.748 -1.763 7.235 1.00 96.69 210 SER A C 1
ATOM 1697 O O . SER A 1 210 ? -2.682 -1.392 6.751 1.00 96.69 210 SER A O 1
ATOM 1699 N N . CYS A 1 211 ? -4.900 -1.136 6.983 1.00 97.56 211 CYS A N 1
ATOM 1700 C CA . CYS A 1 211 ? -5.009 0.032 6.111 1.00 97.56 211 CYS A CA 1
ATOM 1701 C C . CYS A 1 211 ? -4.210 1.235 6.634 1.00 97.56 211 CYS A C 1
ATOM 1703 O O . CYS A 1 211 ? -3.454 1.833 5.873 1.00 97.56 211 CYS A O 1
ATOM 1705 N N . PHE A 1 212 ? -4.325 1.574 7.921 1.00 97.38 212 PHE A N 1
ATOM 1706 C CA . PHE A 1 212 ? -3.593 2.696 8.512 1.00 97.38 212 PHE A CA 1
ATOM 1707 C C . PHE A 1 212 ? -2.083 2.453 8.529 1.00 97.38 212 PHE A C 1
ATOM 1709 O O . PHE A 1 212 ? -1.335 3.353 8.158 1.00 97.38 212 PHE A O 1
ATOM 1716 N N . ALA A 1 213 ? -1.634 1.232 8.839 1.00 96.69 213 ALA A N 1
ATOM 1717 C CA . ALA A 1 213 ? -0.219 0.874 8.750 1.00 96.69 213 ALA A CA 1
ATOM 1718 C C . ALA A 1 213 ? 0.321 1.008 7.313 1.00 96.69 213 ALA A C 1
ATOM 1720 O O . ALA A 1 213 ? 1.428 1.497 7.103 1.00 96.69 213 ALA A O 1
ATOM 1721 N N . ALA A 1 214 ? -0.470 0.621 6.307 1.00 97.19 214 ALA A N 1
ATOM 1722 C CA . ALA A 1 214 ? -0.095 0.782 4.904 1.00 97.19 214 ALA A CA 1
ATOM 1723 C C . ALA A 1 214 ? 0.008 2.255 4.487 1.00 97.19 214 ALA A C 1
ATOM 1725 O O . ALA A 1 214 ? 0.898 2.620 3.716 1.00 97.19 214 ALA A O 1
ATOM 1726 N N . MET A 1 215 ? -0.892 3.101 4.999 1.00 97.31 215 MET A N 1
ATOM 1727 C CA . MET A 1 215 ? -0.838 4.546 4.789 1.00 97.31 215 MET A CA 1
ATOM 1728 C C . MET A 1 215 ? 0.414 5.140 5.430 1.00 97.31 215 MET A C 1
ATOM 1730 O O . MET A 1 215 ? 1.129 5.860 4.749 1.00 97.31 215 MET A O 1
ATOM 1734 N N . GLU A 1 216 ? 0.726 4.797 6.681 1.00 96.31 216 GLU A N 1
ATOM 1735 C CA . GLU A 1 216 ? 1.938 5.263 7.371 1.00 96.31 216 GLU A CA 1
ATOM 1736 C C . GLU A 1 216 ? 3.214 4.846 6.633 1.00 96.31 216 GLU A C 1
ATOM 1738 O O . GLU A 1 216 ? 4.058 5.690 6.344 1.00 96.31 216 GLU A O 1
ATOM 1743 N N . HIS A 1 217 ? 3.310 3.582 6.210 1.00 95.50 217 HIS A N 1
ATOM 1744 C CA . HIS A 1 217 ? 4.438 3.095 5.408 1.00 95.50 217 HIS A CA 1
ATOM 1745 C C . HIS A 1 217 ? 4.593 3.860 4.086 1.00 95.50 217 HIS A C 1
ATOM 1747 O O . HIS A 1 217 ? 5.702 4.195 3.663 1.00 95.50 217 HIS A O 1
ATOM 1753 N N . TRP A 1 218 ? 3.480 4.171 3.419 1.00 96.94 218 TRP A N 1
ATOM 1754 C CA . TRP A 1 218 ? 3.498 4.986 2.206 1.00 96.94 218 TRP A CA 1
ATOM 1755 C C . TRP A 1 218 ? 3.897 6.442 2.489 1.00 96.94 218 TRP A C 1
ATOM 1757 O O . TRP A 1 218 ? 4.668 7.014 1.713 1.00 96.94 218 TRP A O 1
ATOM 1767 N N . GLU A 1 219 ? 3.415 7.037 3.585 1.00 96.38 219 GLU A N 1
ATOM 1768 C CA . GLU A 1 219 ? 3.769 8.400 4.004 1.00 96.38 219 GLU A CA 1
ATOM 1769 C C . GLU A 1 219 ? 5.277 8.512 4.270 1.00 96.38 219 GLU A C 1
ATOM 1771 O O . GLU A 1 219 ? 5.933 9.433 3.778 1.00 96.38 219 GLU A O 1
ATOM 1776 N N . GLU A 1 220 ? 5.845 7.535 4.980 1.00 95.56 220 GLU A N 1
ATOM 1777 C CA . GLU A 1 220 ? 7.279 7.445 5.265 1.00 95.56 220 GLU A CA 1
ATOM 1778 C C . GLU A 1 220 ? 8.111 7.296 3.989 1.00 95.56 220 GLU A C 1
ATOM 1780 O O . GLU A 1 220 ? 9.088 8.022 3.794 1.00 95.56 220 GLU A O 1
ATOM 1785 N N . TYR A 1 221 ? 7.714 6.389 3.090 1.00 94.38 221 TYR A N 1
ATOM 1786 C CA . TYR A 1 221 ? 8.455 6.131 1.855 1.00 94.38 221 TYR A CA 1
ATOM 1787 C C . TYR A 1 221 ? 8.440 7.331 0.902 1.00 94.38 221 TYR A C 1
ATOM 1789 O O . TYR A 1 221 ? 9.452 7.663 0.287 1.00 94.38 221 TYR A O 1
ATOM 1797 N N . THR A 1 222 ? 7.280 7.971 0.746 1.00 94.06 222 THR A N 1
ATOM 1798 C CA . THR A 1 222 ? 7.082 9.043 -0.240 1.00 94.06 222 THR A CA 1
ATOM 1799 C C . THR A 1 222 ? 7.373 10.433 0.311 1.00 94.06 222 THR A C 1
ATOM 1801 O O . THR A 1 222 ? 7.436 11.384 -0.469 1.00 94.06 222 THR A O 1
ATOM 1804 N N . GLN A 1 223 ? 7.544 10.559 1.633 1.00 93.50 223 GLN A N 1
ATOM 1805 C CA . GLN A 1 223 ? 7.649 11.832 2.353 1.00 93.50 223 GLN A CA 1
ATOM 1806 C C . GLN A 1 223 ? 6.452 12.760 2.082 1.00 93.50 223 GLN A C 1
ATOM 1808 O O . GLN A 1 223 ? 6.569 13.987 2.099 1.00 93.50 223 GLN A O 1
ATOM 1813 N N . ARG A 1 224 ? 5.284 12.172 1.803 1.00 92.69 224 ARG A N 1
ATOM 1814 C CA . ARG A 1 224 ? 4.012 12.868 1.575 1.00 92.69 224 ARG A CA 1
ATOM 1815 C C . ARG A 1 224 ? 3.021 12.456 2.651 1.00 92.69 224 ARG A C 1
ATOM 1817 O O . ARG A 1 224 ? 3.137 11.382 3.220 1.00 92.69 224 ARG A O 1
ATOM 1824 N N . ARG A 1 225 ? 2.033 13.305 2.927 1.00 93.00 225 ARG A N 1
ATOM 1825 C CA . ARG A 1 225 ? 0.916 12.940 3.810 1.00 93.00 225 ARG A CA 1
ATOM 1826 C C . ARG A 1 225 ? -0.205 12.341 2.975 1.00 93.00 225 ARG A C 1
ATOM 1828 O O . ARG A 1 225 ? -0.452 12.822 1.869 1.00 93.00 225 ARG A O 1
ATOM 1835 N N . ALA A 1 226 ? -0.868 11.318 3.498 1.00 91.56 226 ALA A N 1
ATOM 1836 C CA . ALA A 1 226 ? -2.094 10.819 2.907 1.00 91.56 226 ALA A CA 1
ATOM 1837 C C . ALA A 1 226 ? -3.149 11.927 2.974 1.00 91.56 226 ALA A C 1
ATOM 1839 O O . ALA A 1 226 ? -3.355 12.553 4.018 1.00 91.56 226 ALA A O 1
ATOM 1840 N N . ASP A 1 227 ? -3.781 12.190 1.842 1.00 91.75 227 ASP A N 1
ATOM 1841 C CA . ASP A 1 227 ? -4.825 13.187 1.710 1.00 91.75 227 ASP A CA 1
ATOM 1842 C C . ASP A 1 227 ? -6.209 12.556 1.911 1.00 91.75 227 ASP A C 1
ATOM 1844 O O . ASP A 1 227 ? -6.365 11.358 2.168 1.00 91.75 227 ASP A O 1
ATOM 1848 N N . VAL A 1 228 ? -7.242 13.390 1.812 1.00 94.31 228 VAL A N 1
ATOM 1849 C CA . VAL A 1 228 ? -8.641 12.991 2.000 1.00 94.31 228 VAL A CA 1
ATOM 1850 C C . VAL A 1 228 ? -9.056 11.816 1.094 1.00 94.31 228 VAL A C 1
ATOM 1852 O O . VAL A 1 228 ? -9.879 10.993 1.493 1.00 94.31 228 VAL A O 1
ATOM 1855 N N . THR A 1 229 ? -8.435 11.661 -0.080 1.00 94.25 229 THR A N 1
ATOM 1856 C CA . THR A 1 229 ? -8.766 10.635 -1.078 1.00 94.25 229 THR A CA 1
ATOM 1857 C C . THR A 1 229 ? -8.521 9.227 -0.547 1.00 94.25 229 THR A C 1
ATOM 1859 O O . THR A 1 229 ? -9.322 8.325 -0.801 1.00 94.25 229 THR A O 1
ATOM 1862 N N . GLN A 1 230 ? -7.431 9.000 0.197 1.00 95.12 230 GLN A N 1
ATOM 1863 C CA . GLN A 1 230 ? -7.156 7.674 0.764 1.00 95.12 230 GLN A CA 1
ATOM 1864 C C . GLN A 1 230 ? -8.202 7.299 1.821 1.00 95.12 230 GLN A C 1
ATOM 1866 O O . GLN A 1 230 ? -8.683 6.164 1.839 1.00 95.12 230 GLN A O 1
ATOM 1871 N N . TYR A 1 231 ? -8.633 8.264 2.634 1.00 96.31 231 TYR A N 1
ATOM 1872 C CA . TYR A 1 231 ? -9.697 8.055 3.617 1.00 96.31 231 TYR A CA 1
ATOM 1873 C C . TYR A 1 231 ? -11.063 7.870 2.955 1.00 96.31 231 TYR A C 1
ATOM 1875 O O . TYR A 1 231 ? -11.834 7.017 3.390 1.00 96.31 231 TYR A O 1
ATOM 1883 N N . HIS A 1 232 ? -11.355 8.573 1.855 1.00 95.75 232 HIS A N 1
ATOM 1884 C CA . HIS A 1 232 ? -12.571 8.342 1.069 1.00 95.75 232 HIS A CA 1
ATOM 1885 C C . HIS A 1 232 ? -12.660 6.906 0.557 1.00 95.75 232 HIS A C 1
ATOM 1887 O O . HIS A 1 232 ? -13.740 6.325 0.607 1.00 95.75 232 HIS A O 1
ATOM 1893 N N . ILE A 1 233 ? -11.552 6.303 0.110 1.00 95.06 233 ILE A N 1
ATOM 1894 C CA . ILE A 1 233 ? -11.539 4.888 -0.302 1.00 95.06 233 ILE A CA 1
ATOM 1895 C C . ILE A 1 233 ? -11.993 4.000 0.858 1.00 95.06 233 ILE A C 1
ATOM 1897 O O . ILE A 1 233 ? -12.854 3.140 0.671 1.00 95.06 233 ILE A O 1
ATOM 1901 N N . MET A 1 234 ? -11.467 4.235 2.060 1.00 95.88 234 MET A N 1
ATOM 1902 C CA . MET A 1 234 ? -11.858 3.486 3.254 1.00 95.88 234 MET A CA 1
ATOM 1903 C C . MET A 1 234 ? -13.327 3.733 3.618 1.00 95.88 234 MET A C 1
ATOM 1905 O O . MET A 1 234 ? -14.067 2.776 3.827 1.00 95.88 234 MET A O 1
ATOM 1909 N N . LEU A 1 235 ? -13.796 4.984 3.613 1.00 95.19 235 LEU A N 1
ATOM 1910 C CA . LEU A 1 235 ? -15.203 5.311 3.873 1.00 95.19 235 LEU A CA 1
ATOM 1911 C C . LEU A 1 235 ? -16.138 4.624 2.869 1.00 95.19 235 LEU A C 1
ATOM 1913 O O . LEU A 1 235 ? -17.158 4.059 3.262 1.00 95.19 235 LEU A O 1
ATOM 1917 N N . ILE A 1 236 ? -15.790 4.607 1.580 1.00 94.31 236 ILE A N 1
ATOM 1918 C CA . ILE A 1 236 ? -16.555 3.907 0.537 1.00 94.31 236 ILE A CA 1
ATOM 1919 C C . ILE A 1 236 ? -16.599 2.401 0.821 1.00 94.31 236 ILE A C 1
ATOM 1921 O O . ILE A 1 236 ? -17.658 1.785 0.697 1.00 94.31 236 ILE A O 1
ATOM 1925 N N . LEU A 1 237 ? -15.495 1.791 1.268 1.00 93.06 237 LEU A N 1
ATOM 1926 C CA . LEU A 1 237 ? -15.475 0.360 1.590 1.00 93.06 237 LEU A CA 1
ATOM 1927 C C . LEU A 1 237 ? -16.503 -0.024 2.660 1.00 93.06 237 LEU A C 1
ATOM 1929 O O . LEU A 1 237 ? -17.098 -1.095 2.526 1.00 93.06 237 LEU A O 1
ATOM 1933 N N . TYR A 1 238 ? -16.742 0.847 3.643 1.00 93.00 238 TYR A N 1
ATOM 1934 C CA . TYR A 1 238 ? -17.702 0.632 4.732 1.00 93.00 238 TYR A CA 1
ATOM 1935 C C . TYR A 1 238 ? -19.125 1.120 4.428 1.00 93.00 238 TYR A C 1
ATOM 1937 O O . TYR A 1 238 ? -20.064 0.718 5.105 1.00 93.00 238 TYR A O 1
ATOM 1945 N N . THR A 1 239 ? -19.320 1.989 3.435 1.00 90.88 239 THR A N 1
ATOM 1946 C CA . THR A 1 239 ? -20.622 2.644 3.194 1.00 90.88 239 THR A CA 1
ATOM 1947 C C . THR A 1 239 ? -21.296 2.213 1.896 1.00 90.88 239 THR A C 1
ATOM 1949 O O . THR A 1 239 ? -22.468 2.534 1.664 1.00 90.88 239 THR A O 1
ATOM 1952 N N . ASP A 1 240 ? -20.584 1.507 1.020 1.00 85.56 240 ASP A N 1
ATOM 1953 C CA . ASP A 1 240 ? -21.103 1.108 -0.280 1.00 85.56 240 ASP A CA 1
ATOM 1954 C C . ASP A 1 240 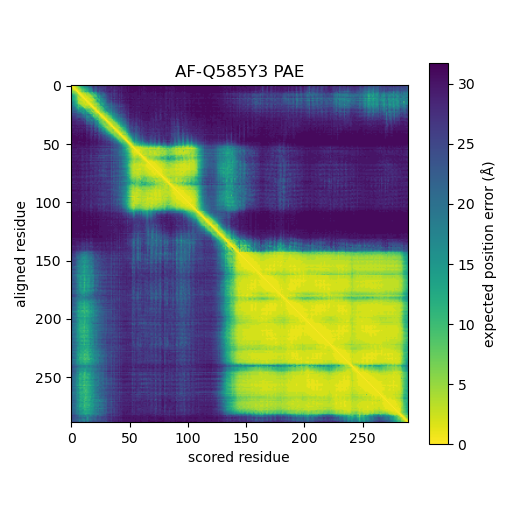? -21.799 -0.259 -0.257 1.00 85.56 240 ASP A C 1
ATOM 1956 O O . ASP A 1 240 ? -21.184 -1.294 -0.495 1.00 85.56 240 ASP A O 1
ATOM 1960 N N . GLY A 1 241 ? -23.105 -0.241 0.024 1.00 72.88 241 GLY A N 1
ATOM 1961 C CA . GLY A 1 241 ? -24.009 -1.383 -0.129 1.00 72.88 241 GLY A CA 1
ATOM 1962 C C . GLY A 1 241 ? -23.847 -2.500 0.915 1.00 72.88 241 GLY A C 1
ATOM 1963 O O . GLY A 1 241 ? -22.908 -2.498 1.711 1.00 72.88 241 GLY A O 1
ATOM 1964 N N . PRO A 1 242 ? -24.785 -3.465 0.946 1.00 73.50 242 PRO A N 1
ATOM 1965 C CA . PRO A 1 242 ? -24.646 -4.646 1.785 1.00 73.50 242 PRO A CA 1
ATOM 1966 C C . PRO A 1 242 ? -23.496 -5.510 1.256 1.00 73.50 242 PRO A C 1
ATOM 1968 O O . PRO A 1 242 ? -23.540 -5.988 0.123 1.00 73.50 242 PRO A O 1
ATOM 1971 N N . LYS A 1 243 ? -22.469 -5.723 2.082 1.00 83.62 243 LYS A N 1
ATOM 1972 C CA . LYS A 1 243 ? -21.352 -6.625 1.779 1.00 83.62 243 LYS A CA 1
ATOM 1973 C C . LYS A 1 243 ? -21.361 -7.810 2.744 1.00 83.62 243 LYS A C 1
ATOM 1975 O O . LYS A 1 243 ? -21.643 -7.611 3.929 1.00 83.62 243 LYS A O 1
ATOM 1980 N N . PRO A 1 244 ? -21.054 -9.036 2.283 1.00 82.00 244 PRO A N 1
ATOM 1981 C CA . PRO A 1 244 ? -20.929 -10.186 3.171 1.00 82.00 244 PRO A CA 1
ATOM 1982 C C . PRO A 1 244 ? -19.945 -9.892 4.313 1.00 82.00 244 PRO A C 1
ATOM 1984 O O . PRO A 1 244 ? -18.829 -9.441 4.071 1.00 82.00 244 PRO A O 1
ATOM 1987 N N . GLY A 1 245 ? -20.372 -10.119 5.557 1.00 83.88 245 GLY A N 1
ATOM 1988 C CA . GLY A 1 245 ? -19.557 -9.888 6.757 1.00 83.88 245 GLY A CA 1
ATOM 1989 C C . GLY A 1 245 ? -19.547 -8.452 7.297 1.00 83.88 245 GLY A C 1
ATOM 1990 O O . GLY A 1 245 ? -19.018 -8.233 8.382 1.00 83.88 245 GLY A O 1
ATOM 1991 N N . LEU A 1 246 ? -20.150 -7.481 6.605 1.00 88.75 246 LEU A N 1
ATOM 1992 C CA . LEU A 1 246 ? -20.201 -6.089 7.054 1.00 88.75 246 LEU A CA 1
ATOM 1993 C C . LEU A 1 246 ? -21.520 -5.807 7.798 1.00 88.75 246 LEU A C 1
ATOM 1995 O O . LEU A 1 246 ? -22.571 -5.621 7.186 1.00 88.75 246 LEU A O 1
ATOM 1999 N N . THR A 1 247 ? -21.474 -5.805 9.133 1.00 90.00 247 THR A N 1
ATOM 2000 C CA . THR A 1 247 ? -22.636 -5.529 9.998 1.00 90.00 247 THR A CA 1
ATOM 2001 C C . THR A 1 247 ? -22.819 -4.030 10.233 1.00 90.00 247 THR A C 1
ATOM 2003 O O . THR A 1 247 ? -21.873 -3.256 10.114 1.00 90.00 247 THR A O 1
ATOM 2006 N N . ALA A 1 248 ? -24.021 -3.603 10.629 1.00 88.25 248 ALA A N 1
ATOM 2007 C CA . ALA A 1 248 ? -24.291 -2.195 10.932 1.00 88.25 248 ALA A CA 1
ATOM 2008 C C . ALA A 1 248 ? -23.372 -1.635 12.040 1.00 88.25 248 ALA A C 1
ATOM 2010 O O . ALA A 1 248 ? -22.913 -0.499 11.937 1.00 88.25 248 ALA A O 1
ATOM 2011 N N . GLN A 1 249 ? -23.029 -2.466 13.033 1.00 89.62 249 GLN A N 1
ATOM 2012 C CA . GLN A 1 249 ? -22.055 -2.134 14.075 1.00 89.62 249 GLN A CA 1
ATOM 2013 C C . GLN A 1 249 ? -20.647 -1.914 13.495 1.00 89.62 249 GLN A C 1
ATOM 2015 O O . GLN A 1 249 ? -20.038 -0.879 13.757 1.00 89.62 249 GLN A O 1
ATOM 2020 N N . LEU A 1 250 ? -20.160 -2.829 12.646 1.00 92.06 250 LEU A N 1
ATOM 2021 C CA . LEU A 1 250 ? -18.855 -2.687 11.985 1.00 92.06 250 LEU A CA 1
ATOM 2022 C C . LEU A 1 250 ? -18.799 -1.457 11.072 1.00 92.06 250 LEU A C 1
ATOM 2024 O O . LEU A 1 250 ? -17.752 -0.826 10.953 1.00 92.06 250 LEU A O 1
ATOM 2028 N N . ILE A 1 251 ? -19.922 -1.105 10.438 1.00 92.19 251 ILE A N 1
ATOM 2029 C CA . ILE A 1 251 ? -20.060 0.126 9.655 1.00 92.19 251 ILE A CA 1
ATOM 2030 C C . ILE A 1 251 ? -19.883 1.349 10.556 1.00 92.19 251 ILE A C 1
ATOM 2032 O O . ILE A 1 251 ? -19.065 2.211 10.238 1.00 92.19 251 ILE A O 1
ATOM 2036 N N . SER A 1 252 ? -20.613 1.428 11.675 1.00 90.69 252 SER A N 1
ATOM 2037 C CA . SER A 1 252 ? -20.516 2.573 12.587 1.00 90.69 252 SER A CA 1
ATOM 2038 C C . SER A 1 252 ? -19.134 2.704 13.222 1.00 90.69 252 SER A C 1
ATOM 2040 O O . SER A 1 252 ? -18.568 3.793 13.192 1.00 90.69 252 SER A O 1
ATOM 2042 N N . GLU A 1 253 ? -18.572 1.604 13.729 1.00 92.56 253 GLU A N 1
ATOM 2043 C CA . GLU A 1 253 ? -17.251 1.586 14.366 1.00 92.56 253 GLU A CA 1
ATOM 2044 C C . GLU A 1 253 ? -16.153 1.917 13.353 1.00 92.56 253 GLU A C 1
ATOM 2046 O O . GLU A 1 253 ? -15.257 2.710 13.635 1.00 92.56 253 GLU A O 1
ATOM 2051 N N . GLY A 1 254 ? -16.244 1.361 12.141 1.00 94.81 254 GLY A N 1
ATOM 2052 C CA . GLY A 1 254 ? -15.251 1.609 11.108 1.00 94.81 254 GLY A CA 1
ATOM 2053 C C . GLY A 1 254 ? -15.259 3.044 10.603 1.00 94.81 254 GLY A C 1
ATOM 2054 O O . GLY A 1 254 ? -14.199 3.649 10.470 1.00 94.81 254 GLY A O 1
ATOM 2055 N N . VAL A 1 255 ? -16.440 3.621 10.372 1.00 94.62 255 VAL A N 1
ATOM 2056 C CA . VAL A 1 255 ? -16.555 5.030 9.976 1.00 94.62 255 VAL A CA 1
ATOM 2057 C C . VAL A 1 255 ? -16.103 5.965 11.094 1.00 94.62 255 VAL A C 1
ATOM 2059 O O . VAL A 1 255 ? -15.406 6.933 10.801 1.00 94.62 255 VAL A O 1
ATOM 2062 N N . GLU A 1 256 ? -16.434 5.682 12.357 1.00 93.44 256 GLU A N 1
ATOM 2063 C CA . GLU A 1 256 ? -15.956 6.481 13.493 1.00 93.44 256 GLU A CA 1
ATOM 2064 C C . GLU A 1 256 ? -14.426 6.468 13.576 1.00 93.44 256 GLU A C 1
ATOM 2066 O O . GLU A 1 256 ? -13.819 7.537 13.605 1.00 93.44 256 GLU A O 1
ATOM 2071 N N . ALA A 1 257 ? -13.804 5.289 13.493 1.00 96.19 257 ALA A N 1
ATOM 2072 C CA . ALA A 1 257 ? -12.351 5.145 13.513 1.00 96.19 257 ALA A CA 1
ATOM 2073 C C . ALA A 1 257 ? -11.663 5.851 12.329 1.00 96.19 257 ALA A C 1
ATOM 2075 O O . ALA A 1 257 ? -10.627 6.491 12.504 1.00 96.19 257 ALA A O 1
ATOM 2076 N N . ILE A 1 258 ? -12.238 5.783 11.121 1.00 96.56 258 ILE A N 1
ATOM 2077 C CA . ILE A 1 258 ? -11.710 6.494 9.945 1.00 96.56 258 ILE A CA 1
ATOM 2078 C C . ILE A 1 258 ? -11.761 8.010 10.157 1.00 96.56 258 ILE A C 1
ATOM 2080 O O . ILE A 1 258 ? -10.771 8.700 9.920 1.00 96.56 258 ILE A O 1
ATOM 2084 N N . MET A 1 259 ? -12.897 8.530 10.623 1.00 95.25 259 MET A N 1
ATOM 2085 C CA . MET A 1 259 ? -13.077 9.963 10.860 1.00 95.25 259 MET A CA 1
ATOM 2086 C C . MET A 1 259 ? -12.172 10.457 11.996 1.00 95.25 259 MET A C 1
ATOM 2088 O O . MET A 1 259 ? -11.565 11.520 11.881 1.00 95.25 259 MET A O 1
ATOM 2092 N N . GLU A 1 260 ? -12.034 9.689 13.078 1.00 95.31 260 GLU A N 1
ATOM 2093 C CA . GLU A 1 260 ? -11.111 10.006 14.170 1.00 95.31 260 GLU A CA 1
ATOM 2094 C C . GLU A 1 260 ? -9.666 10.082 13.663 1.00 95.31 260 GLU A C 1
ATOM 2096 O O . GLU A 1 260 ? -8.972 11.063 13.938 1.00 95.31 260 GLU A O 1
ATOM 2101 N N . GLN A 1 261 ? -9.241 9.128 12.830 1.00 96.19 261 GLN A N 1
ATOM 2102 C CA . GLN A 1 261 ? -7.899 9.134 12.249 1.00 96.19 261 GLN A CA 1
ATOM 2103 C C . GLN A 1 261 ? -7.656 10.347 11.338 1.00 96.19 261 GLN A C 1
ATOM 2105 O O . GLN A 1 261 ? -6.591 10.969 11.411 1.00 96.19 261 GLN A O 1
ATOM 2110 N N . MET A 1 262 ? -8.644 10.744 10.527 1.00 96.25 262 MET A N 1
ATOM 2111 C CA . MET A 1 262 ? -8.577 11.986 9.743 1.00 96.25 262 MET A CA 1
ATOM 2112 C C . MET A 1 262 ? -8.370 13.206 10.650 1.00 96.25 262 MET A C 1
ATOM 2114 O O . MET A 1 262 ? -7.497 14.034 10.382 1.00 96.25 262 MET A O 1
ATOM 2118 N N . CYS A 1 263 ? -9.107 13.287 11.764 1.00 94.62 263 CYS A N 1
ATOM 2119 C CA . CYS A 1 263 ? -8.959 14.359 12.747 1.00 94.62 263 CYS A CA 1
ATOM 2120 C C . CYS A 1 263 ? -7.556 14.394 13.362 1.00 94.62 263 CYS A C 1
ATOM 2122 O O . CYS A 1 263 ? -6.961 15.466 13.463 1.00 94.62 263 CYS A O 1
ATOM 2124 N N . VAL A 1 264 ? -7.020 13.235 13.758 1.00 94.94 264 VAL A N 1
ATOM 2125 C CA . VAL A 1 264 ? -5.673 13.106 14.341 1.00 94.94 264 VAL A CA 1
ATOM 2126 C C . VAL A 1 264 ? -4.601 13.561 13.350 1.00 94.94 264 VAL A C 1
ATOM 2128 O O . VAL A 1 264 ? -3.643 14.233 13.731 1.00 94.94 264 VAL A O 1
ATOM 2131 N N . LYS A 1 265 ? -4.772 13.257 12.060 1.00 93.44 265 LYS A N 1
ATOM 2132 C CA . LYS A 1 265 ? -3.842 13.675 11.000 1.00 93.44 265 LYS A CA 1
ATOM 2133 C C . LYS A 1 265 ? -4.023 15.143 10.581 1.00 93.44 265 LYS A C 1
ATOM 2135 O O . LYS A 1 265 ? -3.168 15.668 9.861 1.00 93.44 265 LYS A O 1
ATOM 2140 N N . GLY A 1 266 ? -5.056 15.826 11.082 1.00 94.44 266 GLY A N 1
ATOM 2141 C CA . GLY A 1 266 ? -5.367 17.222 10.765 1.00 94.44 266 GLY A CA 1
ATOM 2142 C C . GLY A 1 266 ? -5.995 17.400 9.382 1.00 94.44 266 GLY A C 1
ATOM 2143 O O . GLY A 1 266 ? -5.776 18.424 8.743 1.00 94.44 266 GLY A O 1
ATOM 2144 N N . ILE A 1 267 ? -6.717 16.389 8.898 1.00 93.81 267 ILE A N 1
ATOM 2145 C CA . ILE A 1 267 ? -7.408 16.404 7.608 1.00 93.81 267 ILE A CA 1
ATOM 2146 C C . ILE A 1 267 ? -8.824 16.932 7.831 1.00 93.81 267 ILE A C 1
ATOM 2148 O O . ILE A 1 267 ? -9.581 16.386 8.635 1.00 93.81 267 ILE A O 1
ATOM 2152 N N . GLU A 1 268 ? -9.176 18.005 7.127 1.00 92.19 268 GLU A N 1
ATOM 2153 C CA . GLU A 1 268 ? -10.518 18.579 7.192 1.00 92.19 268 GLU A CA 1
ATOM 2154 C C . GLU A 1 268 ? -11.545 17.665 6.513 1.00 92.19 268 GLU A C 1
ATOM 2156 O O . GLU A 1 268 ? -11.276 17.049 5.480 1.00 92.19 268 GLU A O 1
ATOM 2161 N N . TYR A 1 269 ? -12.744 17.586 7.092 1.00 92.56 269 TYR A N 1
ATOM 2162 C CA . TYR A 1 269 ? -13.849 16.858 6.478 1.00 92.56 269 TYR A CA 1
ATOM 2163 C C . TYR A 1 269 ? -14.467 17.697 5.367 1.00 92.56 269 TYR A C 1
ATOM 2165 O O . TYR A 1 269 ? -15.059 18.744 5.634 1.00 92.56 269 TYR A O 1
ATOM 2173 N N . ASP A 1 270 ? -14.382 17.208 4.138 1.00 93.50 270 ASP A N 1
ATOM 2174 C CA . ASP A 1 270 ? -15.147 17.754 3.027 1.00 93.50 270 ASP A CA 1
ATOM 2175 C C . ASP A 1 270 ? -16.606 17.263 3.050 1.00 93.50 270 ASP A C 1
ATOM 2177 O O . ASP A 1 270 ? -16.982 16.326 3.769 1.00 93.50 270 ASP A O 1
ATOM 2181 N N . ASP A 1 271 ? -17.450 17.896 2.234 1.00 93.94 271 ASP A N 1
ATOM 2182 C CA . ASP A 1 271 ? -18.868 17.537 2.120 1.00 93.94 271 ASP A CA 1
ATOM 2183 C C . ASP A 1 271 ? -19.061 16.062 1.737 1.00 93.94 271 ASP A C 1
ATOM 2185 O O . ASP A 1 271 ? -20.028 15.421 2.164 1.00 93.94 271 ASP A O 1
ATOM 2189 N N . TRP A 1 272 ? -18.124 15.493 0.972 1.00 93.75 272 TRP A N 1
ATOM 2190 C CA . TRP A 1 272 ? -18.160 14.092 0.575 1.00 93.75 272 TRP A CA 1
ATOM 2191 C C . TRP A 1 272 ? -17.874 13.138 1.742 1.00 93.75 272 TRP A C 1
ATOM 2193 O O . TRP A 1 272 ? -18.649 12.203 1.954 1.00 93.75 272 TRP A O 1
ATOM 2203 N N . SER A 1 273 ? -16.850 13.403 2.563 1.00 93.38 273 SER A N 1
ATOM 2204 C CA . SER A 1 273 ? -16.556 12.631 3.783 1.00 93.38 273 SER A CA 1
ATOM 2205 C C . SER A 1 273 ? -17.759 12.609 4.718 1.00 93.38 273 SER A C 1
ATOM 2207 O O . SER A 1 273 ? -18.172 11.550 5.192 1.00 93.38 273 SER A O 1
ATOM 2209 N N . LEU A 1 274 ? -18.375 13.776 4.933 1.00 93.56 274 LEU A N 1
ATOM 2210 C CA . LEU A 1 274 ? -19.571 13.905 5.764 1.00 93.56 274 LEU A CA 1
ATOM 2211 C C . LEU A 1 274 ? -20.767 13.158 5.163 1.00 93.56 274 LEU A C 1
ATOM 2213 O O . LEU A 1 274 ? -21.527 12.526 5.898 1.00 93.56 274 LEU A O 1
ATOM 2217 N N . THR A 1 275 ? -20.922 13.184 3.838 1.00 93.00 275 THR A N 1
ATOM 2218 C CA . THR A 1 275 ? -21.979 12.449 3.128 1.00 93.00 275 THR A CA 1
ATOM 2219 C C . THR A 1 275 ? -21.821 10.939 3.293 1.00 93.00 275 THR A C 1
ATOM 2221 O O . THR A 1 275 ? -22.797 10.254 3.614 1.00 93.00 275 THR A O 1
ATOM 2224 N N . LEU A 1 276 ? -20.604 10.410 3.129 1.00 91.69 276 LEU A N 1
ATOM 2225 C CA . LEU A 1 276 ? -20.310 8.990 3.332 1.00 91.69 276 LEU A CA 1
ATOM 2226 C C . LEU A 1 276 ? -20.532 8.587 4.793 1.00 91.69 276 LEU A C 1
ATOM 2228 O O . LEU A 1 276 ? -21.237 7.613 5.057 1.00 91.69 276 LEU A O 1
ATOM 2232 N N . ALA A 1 277 ? -20.028 9.373 5.747 1.00 91.00 277 ALA A N 1
ATOM 2233 C CA . ALA A 1 277 ? -20.239 9.107 7.166 1.00 91.00 277 ALA A CA 1
ATOM 2234 C C . ALA A 1 277 ? -21.735 9.093 7.523 1.00 91.00 277 ALA A C 1
ATOM 2236 O O . ALA A 1 277 ? -22.224 8.181 8.187 1.00 91.00 277 ALA A O 1
ATOM 2237 N N . HIS A 1 278 ? -22.505 10.050 7.005 1.00 88.50 278 HIS A N 1
ATOM 2238 C CA . HIS A 1 278 ? -23.949 10.099 7.206 1.00 88.50 278 HIS A CA 1
ATOM 2239 C C . HIS A 1 278 ? -24.685 8.906 6.569 1.00 88.50 278 HIS A C 1
ATOM 2241 O O . HIS A 1 278 ? -25.646 8.398 7.151 1.00 88.50 278 HIS A O 1
ATOM 2247 N N . LYS A 1 279 ? -24.232 8.413 5.407 1.00 88.25 279 LYS A N 1
ATOM 2248 C CA . LYS A 1 279 ? -24.756 7.181 4.787 1.00 88.25 279 LYS A CA 1
ATOM 2249 C C . LYS A 1 279 ? -24.580 5.980 5.722 1.00 88.25 279 LYS A C 1
ATOM 2251 O O . LYS A 1 279 ? -25.516 5.199 5.863 1.00 88.25 279 LYS A O 1
ATOM 2256 N N . ALA A 1 280 ? -23.442 5.887 6.408 1.00 84.75 280 ALA A N 1
ATOM 2257 C CA . ALA A 1 280 ? -23.145 4.849 7.396 1.00 84.75 280 ALA A CA 1
ATOM 2258 C C . ALA A 1 280 ? -24.169 4.828 8.546 1.00 84.75 280 ALA A C 1
ATOM 2260 O O . ALA A 1 280 ? -24.765 3.794 8.848 1.00 84.75 280 ALA A O 1
ATOM 2261 N N . TYR A 1 281 ? -24.443 5.997 9.134 1.00 80.50 281 TYR A N 1
ATOM 2262 C CA . TYR A 1 281 ? -25.358 6.128 10.274 1.00 80.50 281 TYR A CA 1
ATOM 2263 C C . TYR A 1 281 ? -26.832 5.891 9.928 1.00 80.50 281 TYR A C 1
ATOM 2265 O O . TYR A 1 281 ? -27.625 5.610 10.819 1.00 80.50 281 TYR A O 1
ATOM 2273 N N . ARG A 1 282 ? -27.229 5.972 8.652 1.00 82.31 282 ARG A N 1
ATOM 2274 C CA . ARG A 1 282 ? -28.595 5.606 8.238 1.00 82.31 282 ARG A CA 1
ATOM 2275 C C . ARG A 1 282 ? -28.844 4.100 8.237 1.00 82.31 282 ARG A C 1
ATOM 2277 O O . ARG A 1 282 ? -29.992 3.690 8.368 1.00 82.31 282 ARG A O 1
ATOM 2284 N N . VAL A 1 283 ? -27.798 3.294 8.053 1.00 71.69 283 VAL A N 1
ATOM 2285 C CA . VAL A 1 283 ? -27.902 1.827 7.981 1.00 71.69 283 VAL A CA 1
ATOM 2286 C C . VAL A 1 283 ? -27.986 1.205 9.377 1.00 71.69 283 VAL A C 1
ATOM 2288 O O . VAL A 1 283 ? -28.588 0.148 9.540 1.00 71.69 283 VAL A O 1
ATOM 2291 N N . CYS A 1 284 ? -27.437 1.876 10.391 1.00 61.78 284 CYS A N 1
ATOM 2292 C CA . CYS A 1 284 ? -27.543 1.464 11.784 1.00 61.78 284 CYS A CA 1
ATOM 2293 C C . CYS A 1 284 ? -28.611 2.320 12.489 1.00 61.78 284 CYS A C 1
ATOM 2295 O O . CYS A 1 284 ? -28.288 3.426 12.930 1.00 61.78 284 CYS A O 1
ATOM 2297 N N . PRO A 1 285 ? -29.880 1.871 12.604 1.00 53.72 285 PRO A N 1
ATOM 2298 C CA . PRO A 1 285 ? -30.813 2.539 13.500 1.00 53.72 285 PRO A CA 1
ATOM 2299 C C . PRO A 1 285 ? -30.183 2.535 14.894 1.00 53.72 285 PRO A C 1
ATOM 2301 O O . PRO A 1 285 ? -29.697 1.499 15.351 1.00 53.72 285 PRO A O 1
ATOM 2304 N N . TYR A 1 286 ? -30.110 3.714 15.514 1.00 48.28 286 TYR A N 1
ATOM 2305 C CA . TYR A 1 286 ? -29.529 3.881 16.842 1.00 48.28 286 TYR A CA 1
ATOM 2306 C C . TYR A 1 286 ? -30.048 2.783 17.779 1.00 48.28 286 TYR A C 1
ATOM 2308 O O . TYR A 1 286 ? -31.256 2.521 17.751 1.00 48.28 286 TYR A O 1
ATOM 2316 N N . PRO A 1 287 ? -29.198 2.163 18.625 1.00 44.69 287 PRO A N 1
ATOM 2317 C CA . PRO A 1 287 ? -29.734 1.464 19.777 1.00 44.69 287 PRO A CA 1
ATOM 2318 C C . PRO A 1 287 ? -30.591 2.491 20.512 1.00 44.69 287 PRO A C 1
ATOM 2320 O O . PRO A 1 287 ? -30.104 3.557 20.893 1.00 44.69 287 PRO A O 1
ATOM 2323 N N . SER A 1 288 ? -31.889 2.221 20.587 1.00 39.88 288 SER A N 1
ATOM 2324 C CA . SER A 1 288 ? -32.831 3.011 21.359 1.00 39.88 288 SER A CA 1
ATOM 2325 C C . SER A 1 288 ? -32.398 2.922 22.818 1.00 39.88 288 SER A C 1
ATOM 2327 O O . SER A 1 288 ? -32.742 1.960 23.502 1.00 39.88 288 SER A O 1
ATOM 2329 N N . THR A 1 289 ? -31.560 3.863 23.247 1.00 39.56 289 THR A N 1
ATOM 2330 C CA . THR A 1 289 ? -31.400 4.204 24.661 1.00 39.56 289 THR A CA 1
ATOM 2331 C C . THR A 1 289 ? -32.658 4.892 25.142 1.00 39.56 289 THR A C 1
ATOM 2333 O O . THR A 1 289 ? -33.100 5.812 24.412 1.00 39.56 289 THR A O 1
#

Solvent-accessible surface area (backbone atoms only — not comparable to full-atom values): 18093 Å² total; per-residue (Å²): 139,86,89,89,83,59,72,72,63,53,52,54,52,55,54,57,50,55,63,63,56,57,80,69,55,86,75,62,83,82,71,86,87,77,89,80,90,87,86,84,87,84,84,92,78,89,78,92,78,75,90,70,52,34,33,61,68,52,72,48,60,89,83,57,52,74,68,53,54,51,51,38,48,52,57,46,48,74,61,31,30,55,92,70,72,23,48,68,69,58,40,51,50,46,50,53,15,50,55,54,45,52,59,53,53,68,74,66,65,85,84,84,88,81,90,87,88,81,88,88,86,85,87,84,90,79,94,75,83,81,88,74,83,74,69,59,62,70,69,70,70,60,50,73,66,54,54,24,49,53,52,45,54,50,49,58,52,49,59,72,69,58,74,45,62,68,53,44,56,51,47,41,54,50,48,67,74,63,55,49,36,66,88,78,44,73,58,51,52,56,55,51,41,60,74,38,44,46,82,53,53,45,71,44,68,71,25,49,54,51,46,52,53,51,49,51,54,48,24,66,74,68,75,45,80,85,53,69,67,64,53,46,54,53,44,46,71,57,45,64,70,94,47,93,87,62,44,51,66,45,25,47,54,45,46,50,54,52,54,51,51,34,53,76,74,70,50,79,80,48,75,63,57,48,49,43,49,52,53,28,54,68,68,32,75,72,82,86,123

InterPro domains:
  IPR001623 DnaJ domain [PS50076] (53-120)
  IPR001623 DnaJ domain [SM00271] (52-177)
  IPR001623 DnaJ domain [cd06257] (53-99)
  IPR036869 Chaperone J-domain superfamily [G3DSA:1.10.287.110] (47-115)
  IPR036869 Chaperone J-domain superfamily [SSF46565] (51-100)

Radius of gyration: 31.48 Å; Cα contacts (8 Å, |Δi|>4): 190; chains: 1; bounding box: 80×47×85 Å

Secondary structure (DSSP, 8-state):
------HHHHHHHHHHHHHHHHHHHTTTTTS----------------------HHHHHT--TT--HHHHHHHHHHHHHHH-GGGT--HHHHHHHHHHHHHHHHHHHHTPPP-------------------S-TTSTTTGGG--HHHHHHHHHHHHHHHHHH--SHHHHHHHHHHHHHH-SSTTT-TTHHHHHHHHHHHHHH-SSHHHHHHHHHHHHHHHHHHT----HHHHHHHHHHHHSS--TT--HHHHHHHHHHHHHHHHHHTPPPPHHHHHHHHHHHHHS-----

Organism: Trypanosoma brucei brucei (strain 927/4 GUTat10.1) (NCBI:txid185431)

Sequence (289 aa):
MPLFCSSTTFMLKVRRAAVKTWKCFAFIAFVSSSMRYISCGFTADDNTKSKSCPFDALGISNNSDMTTVKAAYRSKCQTEHPDVGGTEEGFRRIRWAYESCCEKLVKTGPRSNSEFDGSSHESSSKQKDDEGDYTHSYYRYKSKDERYHEQRQMFYYLFSSVETRNDIDNLLSKALRSHCFDAIDVSEPLRLSLRNYHRVTGYGEHHLTSCFAAMEHWEEYTQRRADVTQYHIMLILYTDGPKPGLTAQLISEGVEAIMEQMCVKGIEYDDWSLTLAHKAYRVCPYPST

Foldseek 3Di:
DDDPPDLVVVVVVLVVVLVVCVVPPVPPVPPPPDDDDDDDDDDDDDDDDDPDQLCVLLPHDLPDALVVLVVSLVVQCVCQPVVNPHDPVSNVSSVVSSVNSVVVNVVVDDDDDDDDDDDDDDDDDDDDDDDDPPVVVVVPDDDPLNVLVVVVVVLLVQLVPDQALVSLLVSLVVNLVVCSCVVPHLCVSLLSSLLRLCNRQPFADSSVVSNVVSQVVSCVSVVHHDAVVSLLSQLCVLQPDDDVRRDLVSSLRSLSVSVVVCVVSVYDDDPSNSVSNVSSCVRDDPPPD

pLDDT: mean 74.96, std 22.98, range [28.33, 97.56]